Protein AF-A0A9X3PWY6-F1 (afdb_monomer)

Solvent-accessible surface area (backbone atoms only — not comparable to full-atom values): 9888 Å² total; per-residue (Å²): 129,87,74,60,59,73,57,44,46,54,50,19,40,51,45,10,47,51,42,37,52,51,58,71,62,63,69,77,72,61,89,71,48,78,49,52,74,92,80,46,78,42,77,46,90,55,67,71,54,55,58,54,48,48,50,52,52,24,52,50,34,30,52,53,41,45,44,56,46,63,69,73,34,84,32,65,68,57,48,49,52,24,39,63,67,62,60,58,85,72,68,58,30,65,43,75,65,58,49,50,53,52,47,46,71,68,41,66,88,65,56,73,90,30,46,48,78,48,69,55,58,96,57,97,76,19,33,39,46,62,46,49,47,72,88,64,59,52,70,67,53,54,53,52,52,51,53,51,53,48,63,69,46,37,31,50,54,46,22,52,50,22,53,50,49,47,52,52,58,49,65,77,72,111

Foldseek 3Di:
DLDPLVVLLVQLLVLLVVLQCVLVVVDPPPCWDFDQDPHDTDTDNDPVVVNVVSLVSNVVSLVVSCCSAPPVDQHLVNQVVCLAVLNRPPWQPLDPVVVVVSCCVSQPPDDPVQKDWDFCDDDSRTGIGMHGNPVSDDPVSVVVNVVVVCSSCVSNVSSVVSNVSSVVSVVVVD

Secondary structure (DSSP, 8-state):
----HHHHHHHHHHHHHHHHHHHHTT----S--EE-GGG--EE-S-THHHHHHHHHHHHHHHHHHHIIIIIIS--HHHHHHHHHHT---S--BSSHHHHHHHHHHHSTT--GGGEEEEEE-SSTTPEEEEEE-GGG--HHHHHHHHHHHHHHHHHHHHHHHHHHHHHHHHHTT-

Radius of gyration: 23.18 Å; Cα contacts (8 Å, |Δi|>4): 172; chains: 1; bounding box: 58×25×63 Å

pLDDT: mean 82.67, std 12.09, range [47.03, 97.56]

Mean predicted aligned error: 8.13 Å

Nearest PDB structures (foldseek):
  8qjf-assembly1_A  TM=3.939E-01  e=1.070E+00  Homo sapiens
  2vfx-assembly7_G  TM=3.138E-01  e=4.447E+00  Homo sapiens
  5era-assembly1_A  TM=2.847E-01  e=3.240E+00  Homo sapiens

Sequence (174 aa):
MATDVPKLRRFALGVGLVLIVYTLAWVQLAKLINISPFGISFEIARPSVIEWGLLIVSIYAALRYWYYSFIKNISPFRARTLLLKHEYPYETFSETSQAHEIISRFFPRLTQEAFKVEGIGGGESGTCSVYIDSAKISWKVRVWTGLENLDYSAPIWVNGMAIMMFFVSRASNG

Structure (mmCIF, N/CA/C/O backbone):
data_AF-A0A9X3PWY6-F1
#
_entry.id   AF-A0A9X3PWY6-F1
#
loop_
_atom_site.group_PDB
_atom_site.id
_atom_site.type_symbol
_atom_site.label_atom_id
_atom_site.label_alt_id
_atom_site.label_comp_id
_atom_site.label_asym_id
_atom_site.label_entity_id
_atom_site.label_seq_id
_atom_site.pdbx_PDB_ins_code
_atom_site.Cartn_x
_atom_site.Cartn_y
_atom_site.Cartn_z
_atom_site.occupancy
_atom_site.B_iso_or_equiv
_atom_site.auth_seq_id
_atom_site.auth_comp_id
_atom_site.auth_asym_id
_atom_site.auth_atom_id
_atom_site.pdbx_PDB_model_num
ATOM 1 N N . MET A 1 1 ? 18.503 0.506 6.862 1.00 47.03 1 MET A N 1
ATOM 2 C CA . MET A 1 1 ? 17.393 -0.457 7.049 1.00 47.03 1 MET A CA 1
ATOM 3 C C . MET A 1 1 ? 16.344 -0.236 5.971 1.00 47.03 1 MET A C 1
ATOM 5 O O . MET A 1 1 ? 15.637 0.769 6.020 1.00 47.03 1 MET A O 1
ATOM 9 N N . ALA A 1 2 ? 16.275 -1.132 4.983 1.00 52.00 2 ALA A N 1
ATOM 10 C CA . ALA A 1 2 ? 15.161 -1.166 4.041 1.00 52.00 2 ALA A CA 1
ATOM 11 C C . ALA A 1 2 ? 13.872 -1.355 4.849 1.00 52.00 2 ALA A C 1
ATOM 13 O O . ALA A 1 2 ? 13.760 -2.277 5.652 1.00 52.00 2 ALA A O 1
ATOM 14 N N . THR A 1 3 ? 12.950 -0.405 4.751 1.00 66.19 3 THR A N 1
ATOM 15 C CA . THR A 1 3 ? 11.682 -0.502 5.471 1.00 66.19 3 THR A CA 1
ATOM 16 C C . THR A 1 3 ? 10.796 -1.443 4.670 1.00 66.19 3 THR A C 1
ATOM 18 O O . THR A 1 3 ? 10.490 -1.146 3.517 1.00 66.19 3 THR A O 1
ATOM 21 N N . ASP A 1 4 ? 10.414 -2.579 5.253 1.00 87.50 4 ASP A N 1
ATOM 22 C CA . ASP A 1 4 ? 9.589 -3.584 4.581 1.00 87.50 4 ASP A CA 1
ATOM 23 C C . ASP A 1 4 ? 8.181 -3.031 4.307 1.00 87.50 4 ASP A C 1
ATOM 25 O O . ASP A 1 4 ? 7.253 -3.189 5.108 1.00 87.50 4 ASP A O 1
ATOM 29 N N . VAL A 1 5 ? 8.005 -2.391 3.147 1.00 88.25 5 VAL A N 1
ATOM 30 C CA . VAL A 1 5 ? 6.719 -1.861 2.659 1.00 88.25 5 VAL A CA 1
ATOM 31 C C . VAL A 1 5 ? 5.587 -2.898 2.760 1.00 88.25 5 VAL A C 1
ATOM 33 O O . VAL A 1 5 ? 4.501 -2.526 3.209 1.00 88.25 5 VAL A O 1
ATOM 36 N N . PRO A 1 6 ? 5.795 -4.201 2.459 1.00 90.56 6 PRO A N 1
ATOM 37 C CA . PRO A 1 6 ? 4.742 -5.203 2.621 1.00 90.56 6 PRO A CA 1
ATOM 38 C C . PRO A 1 6 ? 4.255 -5.369 4.068 1.00 90.56 6 PRO A C 1
ATOM 40 O O . PRO A 1 6 ? 3.060 -5.577 4.284 1.00 90.56 6 PRO A O 1
ATOM 43 N N . LYS A 1 7 ? 5.149 -5.259 5.062 1.00 92.62 7 LYS A N 1
ATOM 44 C CA . LYS A 1 7 ? 4.783 -5.351 6.485 1.00 92.62 7 LYS A CA 1
ATOM 45 C C . LYS A 1 7 ? 3.986 -4.121 6.916 1.00 92.62 7 LYS A C 1
ATOM 47 O O . LYS A 1 7 ? 2.933 -4.268 7.528 1.00 92.62 7 LYS A O 1
ATOM 52 N N . LEU A 1 8 ? 4.437 -2.927 6.519 1.00 93.12 8 LEU A N 1
ATOM 53 C CA . LEU A 1 8 ? 3.717 -1.671 6.766 1.00 93.12 8 LEU A CA 1
ATOM 54 C C . LEU A 1 8 ? 2.321 -1.676 6.137 1.00 93.12 8 LEU A C 1
ATOM 56 O O . LEU A 1 8 ? 1.364 -1.254 6.779 1.00 93.12 8 LEU A O 1
ATOM 60 N N . ARG A 1 9 ? 2.194 -2.204 4.915 1.00 93.69 9 ARG A N 1
ATOM 61 C CA . ARG A 1 9 ? 0.910 -2.351 4.220 1.00 93.69 9 ARG A CA 1
ATOM 62 C C . ARG A 1 9 ? -0.074 -3.200 5.023 1.00 93.69 9 ARG A C 1
ATOM 64 O O . ARG A 1 9 ? -1.194 -2.765 5.262 1.00 93.69 9 ARG A O 1
ATOM 71 N N . ARG A 1 10 ? 0.346 -4.396 5.457 1.00 95.25 10 ARG A N 1
ATOM 72 C CA . ARG A 1 10 ? -0.498 -5.310 6.251 1.00 95.25 10 ARG A CA 1
ATOM 73 C C . ARG A 1 10 ? -0.893 -4.696 7.587 1.00 95.25 10 ARG A C 1
ATOM 75 O O . ARG A 1 10 ? -2.044 -4.812 7.985 1.00 95.25 10 ARG A O 1
ATOM 82 N N . PHE A 1 11 ? 0.045 -4.020 8.246 1.00 95.94 11 PHE A N 1
ATOM 83 C CA . PHE A 1 11 ? -0.224 -3.321 9.496 1.00 95.94 11 PHE A CA 1
ATOM 84 C C . PHE A 1 11 ? -1.272 -2.216 9.312 1.00 95.94 11 PHE A C 1
ATOM 86 O O . PHE A 1 11 ? -2.274 -2.208 10.017 1.00 95.94 11 PHE A O 1
ATOM 93 N N . ALA A 1 12 ? -1.091 -1.334 8.325 1.00 96.50 12 ALA A N 1
ATOM 94 C CA . ALA A 1 12 ? -2.033 -0.251 8.056 1.00 96.50 12 ALA A CA 1
ATOM 95 C C . ALA A 1 12 ? -3.425 -0.770 7.657 1.00 96.50 12 ALA A C 1
ATOM 97 O O . ALA A 1 12 ? -4.424 -0.243 8.140 1.00 96.50 12 ALA A O 1
ATOM 98 N N . LEU A 1 13 ? -3.510 -1.828 6.842 1.00 96.94 13 LEU A N 1
ATOM 99 C CA . LEU A 1 13 ? -4.789 -2.476 6.524 1.00 96.94 13 LEU A CA 1
ATOM 100 C C . LEU A 1 13 ? -5.444 -3.093 7.762 1.00 96.94 13 LEU A C 1
ATOM 102 O O . LEU A 1 13 ? -6.638 -2.904 7.967 1.00 96.94 13 LEU A O 1
ATOM 106 N N . GLY A 1 14 ? -4.671 -3.793 8.595 1.00 97.19 14 GLY A N 1
ATOM 107 C CA . GLY A 1 14 ? -5.172 -4.414 9.819 1.00 97.19 14 GLY A CA 1
ATOM 108 C C . GLY A 1 14 ? -5.740 -3.388 10.795 1.00 97.19 14 GLY A C 1
ATOM 109 O O . GLY A 1 14 ? -6.859 -3.551 11.266 1.00 97.19 14 GLY A O 1
ATOM 110 N N . VAL A 1 15 ? -5.015 -2.296 11.042 1.00 96.88 15 VAL A N 1
ATOM 111 C CA . VAL A 1 15 ? -5.476 -1.211 11.923 1.00 96.88 15 VAL A CA 1
ATOM 112 C C . VAL A 1 15 ? -6.742 -0.548 11.375 1.00 96.88 15 VAL A C 1
ATOM 114 O O . VAL A 1 15 ? -7.701 -0.366 12.122 1.00 96.88 15 VAL A O 1
ATOM 117 N N . GLY A 1 16 ? -6.772 -0.222 10.079 1.00 96.69 16 GLY A N 1
ATOM 118 C CA . GLY A 1 16 ? -7.950 0.377 9.451 1.00 96.69 16 GLY A CA 1
ATOM 119 C C . GLY A 1 16 ? -9.174 -0.541 9.520 1.00 96.69 16 GLY A C 1
ATOM 120 O O . GLY A 1 16 ? -10.262 -0.088 9.862 1.00 96.69 16 GLY A O 1
ATOM 121 N N . LEU A 1 17 ? -8.989 -1.845 9.286 1.00 97.38 17 LEU A N 1
ATOM 122 C CA . LEU A 1 17 ? -10.053 -2.841 9.411 1.00 97.38 17 LEU A CA 1
ATOM 123 C C . LEU A 1 17 ? -10.565 -2.954 10.852 1.00 97.38 17 LEU A C 1
ATOM 125 O O . LEU A 1 17 ? -11.773 -2.992 11.058 1.00 97.38 17 LEU A O 1
ATOM 129 N N . VAL A 1 18 ? -9.671 -2.966 11.845 1.00 96.00 18 VAL A N 1
ATOM 130 C CA . VAL A 1 18 ? -10.052 -2.983 13.267 1.00 96.00 18 VAL A CA 1
ATOM 131 C C . VAL A 1 18 ? -10.886 -1.753 13.616 1.00 96.00 18 VAL A C 1
ATOM 133 O O . VAL A 1 18 ? -11.914 -1.899 14.270 1.00 96.00 18 VAL A O 1
ATOM 136 N N . LEU A 1 19 ? -10.498 -0.562 13.148 1.00 95.31 19 LEU A N 1
ATOM 137 C CA . LEU A 1 19 ? -11.266 0.660 13.386 1.00 95.31 19 LEU A CA 1
ATOM 138 C C . LEU A 1 19 ? -12.642 0.622 12.696 1.00 95.31 19 LEU A C 1
ATOM 140 O O . LEU A 1 19 ? -13.623 1.028 13.307 1.00 95.31 19 LEU A O 1
ATOM 144 N N . ILE A 1 20 ? -12.743 0.092 11.471 1.00 95.75 20 ILE A N 1
ATOM 145 C CA . ILE A 1 20 ? -14.032 -0.102 10.776 1.00 95.75 20 ILE A CA 1
ATOM 146 C C . ILE A 1 20 ? -14.929 -1.075 11.542 1.00 95.75 20 ILE A C 1
ATOM 148 O O . ILE A 1 20 ? -16.092 -0.778 11.790 1.00 95.75 20 ILE A O 1
ATOM 152 N N . VAL A 1 21 ? -14.409 -2.241 11.928 1.00 95.00 21 VAL A N 1
ATOM 153 C CA . VAL A 1 21 ? -15.187 -3.233 12.683 1.00 95.00 21 VAL A CA 1
ATOM 154 C C . VAL A 1 21 ? -15.646 -2.636 14.007 1.00 95.00 21 VAL A C 1
ATOM 156 O O . VAL A 1 21 ? -16.802 -2.799 14.381 1.00 95.00 21 VAL A O 1
ATOM 159 N N . TYR A 1 22 ? -14.766 -1.898 14.683 1.00 92.06 22 TYR A N 1
ATOM 160 C CA . TYR A 1 22 ? -15.084 -1.228 15.932 1.00 92.06 22 TYR A CA 1
ATOM 161 C C . TYR A 1 22 ? -16.217 -0.200 15.771 1.00 92.06 22 TYR A C 1
ATOM 163 O O . TYR A 1 22 ? -17.161 -0.206 16.561 1.00 92.06 22 TYR A O 1
ATOM 171 N N . THR A 1 23 ? -16.163 0.652 14.739 1.00 91.50 23 THR A N 1
ATOM 172 C CA . THR A 1 23 ? -17.194 1.675 14.495 1.00 91.50 23 THR A CA 1
ATOM 173 C C . THR A 1 23 ? -18.519 1.073 14.030 1.00 91.50 23 THR A C 1
ATOM 175 O O . THR A 1 23 ? -19.572 1.538 14.458 1.00 91.50 23 THR A O 1
ATOM 178 N N . LEU A 1 24 ? -18.490 0.021 13.205 1.00 91.31 24 LEU A N 1
ATOM 179 C CA . LEU A 1 24 ? -19.693 -0.652 12.703 1.00 91.31 24 LEU A CA 1
ATOM 180 C C . LEU A 1 24 ? -20.386 -1.518 13.751 1.00 91.31 24 LEU A C 1
ATOM 182 O O . LEU A 1 24 ? -21.611 -1.597 13.759 1.00 91.31 24 LEU A O 1
ATOM 186 N N . ALA A 1 25 ? -19.627 -2.177 14.624 1.00 87.88 25 ALA A N 1
ATOM 187 C CA . ALA A 1 25 ? -20.191 -3.066 15.631 1.00 87.88 25 ALA A CA 1
ATOM 188 C C . ALA A 1 25 ? -20.904 -2.314 16.764 1.00 87.88 25 ALA A C 1
ATOM 190 O O . ALA A 1 25 ? -21.477 -2.967 17.633 1.00 87.88 25 ALA A O 1
ATOM 191 N N . TRP A 1 26 ? -20.878 -0.971 16.763 1.00 79.44 26 TRP A N 1
ATOM 192 C CA . TRP A 1 26 ? -21.517 -0.147 17.793 1.00 79.44 26 TRP A CA 1
ATOM 193 C C . TRP A 1 26 ? -21.181 -0.650 19.201 1.00 79.44 26 TRP A C 1
ATOM 195 O O . TRP A 1 26 ? -22.049 -0.754 20.068 1.00 79.44 26 TRP A O 1
ATOM 205 N N . VAL A 1 27 ? -19.915 -1.033 19.409 1.00 71.56 27 VAL A N 1
ATOM 206 C CA . VAL A 1 27 ? -19.494 -1.731 20.623 1.00 71.56 27 VAL A CA 1
ATOM 207 C C . VAL A 1 27 ? -19.630 -0.779 21.803 1.00 71.56 27 VAL A C 1
ATOM 209 O O . VAL A 1 27 ? -18.741 0.023 22.084 1.00 71.56 27 VAL A O 1
ATOM 212 N N . GLN A 1 28 ? -20.750 -0.885 22.517 1.00 69.62 28 GLN A N 1
ATOM 213 C CA . GLN A 1 28 ? -20.913 -0.263 23.819 1.00 69.62 28 GLN A CA 1
ATOM 214 C C . GLN A 1 28 ? -20.024 -1.032 24.790 1.00 69.62 28 GLN A C 1
ATOM 216 O O . GLN A 1 28 ? -20.379 -2.090 25.308 1.00 69.62 28 GLN A O 1
ATOM 221 N N . LEU A 1 29 ? -18.810 -0.520 24.972 1.00 64.56 29 LEU A N 1
ATOM 222 C CA . LEU A 1 29 ? -17.862 -1.029 25.948 1.00 64.56 29 LEU A CA 1
ATOM 223 C C . LEU A 1 29 ? -18.528 -0.933 27.328 1.00 64.56 29 LEU A C 1
ATOM 225 O O . LEU A 1 29 ? -18.864 0.163 27.786 1.00 64.56 29 LEU A O 1
ATOM 229 N N . ALA A 1 30 ? -18.757 -2.081 27.971 1.00 63.97 30 ALA A N 1
ATOM 230 C CA . ALA A 1 30 ? -19.280 -2.119 29.330 1.00 63.97 30 ALA A CA 1
ATOM 231 C C . ALA A 1 30 ? -18.412 -1.240 30.246 1.00 63.97 30 ALA A C 1
ATOM 233 O O . ALA A 1 30 ? -17.208 -1.097 30.033 1.00 63.97 30 ALA A O 1
ATOM 234 N N . LYS A 1 31 ? -19.026 -0.643 31.273 1.00 63.56 31 LYS A N 1
ATOM 235 C CA . LYS A 1 31 ? -18.410 0.389 32.131 1.00 63.56 31 LYS A CA 1
ATOM 236 C C . LYS A 1 31 ? -17.077 -0.038 32.775 1.00 63.56 31 LYS A C 1
ATOM 238 O O . LYS A 1 31 ? -16.307 0.823 33.184 1.00 63.56 31 LYS A O 1
ATOM 243 N N . LEU A 1 32 ? -16.814 -1.342 32.848 1.00 65.75 32 LEU A N 1
ATOM 244 C CA . LEU A 1 32 ? -15.575 -1.943 33.325 1.00 65.75 32 LEU A CA 1
ATOM 245 C C . LEU A 1 32 ? -15.127 -3.000 32.315 1.00 65.75 32 LEU A C 1
ATOM 247 O O . LEU A 1 32 ? -15.796 -4.018 32.137 1.00 65.75 32 LEU A O 1
ATOM 251 N N . ILE A 1 33 ? -13.999 -2.751 31.653 1.00 68.88 33 ILE A N 1
ATOM 252 C CA . ILE A 1 33 ? -13.332 -3.741 30.808 1.00 68.88 33 ILE A CA 1
ATOM 253 C C . ILE A 1 33 ? -11.997 -4.055 31.446 1.00 68.88 33 ILE A C 1
ATOM 255 O O . ILE A 1 33 ? -11.130 -3.186 31.540 1.00 68.88 33 ILE A O 1
ATOM 259 N N . ASN A 1 34 ? -11.850 -5.315 31.838 1.00 71.19 34 ASN A N 1
ATOM 260 C CA . ASN A 1 34 ? -10.582 -5.877 32.263 1.00 71.19 34 ASN A CA 1
ATOM 261 C C . ASN A 1 34 ? -9.886 -6.439 31.032 1.00 71.19 34 ASN A C 1
ATOM 263 O O . ASN A 1 34 ? -10.253 -7.502 30.529 1.00 71.19 34 ASN A O 1
ATOM 267 N N . ILE A 1 35 ? -8.891 -5.711 30.532 1.00 77.88 35 ILE A N 1
ATOM 268 C CA . ILE A 1 35 ? -7.969 -6.255 29.538 1.00 77.88 35 ILE A CA 1
ATOM 269 C C . ILE A 1 35 ? -6.774 -6.802 30.314 1.00 77.88 35 ILE A C 1
ATOM 271 O O . ILE A 1 35 ? -6.219 -6.105 31.161 1.00 77.88 35 ILE A O 1
ATOM 275 N N . SER A 1 36 ? -6.383 -8.045 30.033 1.00 82.00 36 SER A N 1
ATOM 276 C CA . SER A 1 36 ? -5.216 -8.688 30.651 1.00 82.00 36 SER A CA 1
ATOM 277 C C . SER A 1 36 ? -4.106 -8.952 29.622 1.00 82.00 36 SER A C 1
ATOM 279 O O . SER A 1 36 ? -3.791 -10.109 29.325 1.00 82.00 36 SER A O 1
ATOM 281 N N . PRO A 1 37 ? -3.509 -7.908 29.009 1.00 79.38 37 PRO A N 1
ATOM 282 C CA . PRO A 1 37 ? -2.296 -8.101 28.235 1.00 79.38 37 PRO A CA 1
ATOM 283 C C . PRO A 1 37 ? -1.198 -8.599 29.186 1.00 79.38 37 PRO A C 1
ATOM 285 O O . PRO A 1 37 ? -0.879 -7.951 30.180 1.00 79.38 37 PRO A O 1
ATOM 288 N N . PHE A 1 38 ? -0.633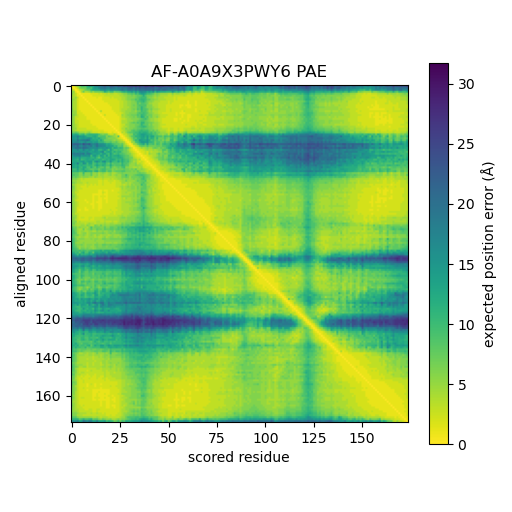 -9.772 28.888 1.00 83.75 38 PHE A N 1
ATOM 289 C CA . PHE A 1 38 ? 0.446 -10.394 29.672 1.00 83.75 38 PHE A CA 1
ATOM 290 C C . PHE A 1 38 ? 0.074 -10.768 31.119 1.00 83.75 38 PHE A C 1
ATOM 292 O O . PHE A 1 38 ? 0.944 -10.831 31.984 1.00 83.75 38 PHE A O 1
ATOM 299 N N . GLY A 1 39 ? -1.209 -11.036 31.390 1.00 85.00 39 GLY A N 1
ATOM 300 C CA . GLY A 1 39 ? -1.674 -11.490 32.709 1.00 85.00 39 GLY A CA 1
ATOM 301 C C . GLY A 1 39 ? -1.748 -10.397 33.778 1.00 85.00 39 GLY A C 1
ATOM 302 O O . GLY A 1 39 ? -2.009 -10.701 34.939 1.00 85.00 39 GLY A O 1
ATOM 303 N N . ILE A 1 40 ? -1.535 -9.133 33.402 1.00 86.12 40 ILE A N 1
ATOM 304 C CA . ILE A 1 40 ? -1.735 -7.982 34.282 1.00 86.12 40 ILE A CA 1
ATOM 305 C C . ILE A 1 40 ? -3.120 -7.411 33.984 1.00 86.12 40 ILE A C 1
ATOM 307 O O . ILE A 1 40 ? -3.368 -6.956 32.870 1.00 86.12 40 ILE A O 1
ATOM 311 N N . SER A 1 41 ? -4.018 -7.428 34.970 1.00 81.94 41 SER A N 1
ATOM 312 C CA . SER A 1 41 ? -5.350 -6.831 34.839 1.00 81.94 41 SER A CA 1
ATOM 313 C C . SER A 1 41 ? -5.252 -5.310 34.816 1.00 81.94 41 SER A C 1
ATOM 315 O O . SER A 1 41 ? -4.921 -4.689 35.824 1.00 81.94 41 SER A O 1
ATOM 317 N N . PHE A 1 42 ? -5.559 -4.711 33.668 1.00 78.31 42 PHE A N 1
ATOM 318 C CA . PHE A 1 42 ? -5.729 -3.269 33.542 1.00 78.31 42 PHE A CA 1
ATOM 319 C C . PHE A 1 42 ? -7.216 -2.929 33.580 1.00 78.31 42 PHE A C 1
ATOM 321 O O . PHE A 1 42 ? -7.985 -3.373 32.725 1.00 78.31 42 PHE A O 1
ATOM 328 N N . GLU A 1 43 ? -7.596 -2.099 34.548 1.00 81.00 43 GLU A N 1
ATOM 329 C CA . GLU A 1 43 ? -8.912 -1.469 34.599 1.00 81.00 43 GLU A CA 1
ATOM 330 C C . GLU A 1 43 ? -8.874 -0.158 33.813 1.00 81.00 43 GLU A C 1
ATOM 332 O O . GLU A 1 43 ? -8.185 0.800 34.173 1.00 81.00 43 GLU A O 1
ATOM 337 N N . ILE A 1 44 ? -9.614 -0.100 32.707 1.00 79.12 44 ILE A N 1
ATOM 338 C CA . ILE A 1 44 ? -9.697 1.119 31.901 1.00 79.12 44 ILE A CA 1
ATOM 339 C C . ILE A 1 44 ? -10.815 1.999 32.454 1.00 79.12 44 ILE A C 1
ATOM 341 O O . ILE A 1 44 ? -11.991 1.786 32.172 1.00 79.12 44 ILE A O 1
ATOM 345 N N . ALA A 1 45 ? -10.435 3.037 33.202 1.00 79.38 45 ALA A N 1
ATOM 346 C CA . ALA A 1 45 ? -11.379 3.969 33.825 1.00 79.38 45 ALA A CA 1
ATOM 347 C C . ALA A 1 45 ? -12.241 4.762 32.819 1.00 79.38 45 ALA A C 1
ATOM 349 O O . ALA A 1 45 ? -13.301 5.275 33.177 1.00 79.38 45 ALA A O 1
ATOM 350 N N . ARG A 1 46 ? -11.785 4.912 31.565 1.00 82.69 46 ARG A N 1
ATOM 351 C CA . ARG A 1 46 ? -12.487 5.660 30.508 1.00 82.69 46 ARG A CA 1
ATOM 352 C C . ARG A 1 46 ? -12.437 4.907 29.172 1.00 82.69 46 ARG A C 1
ATOM 354 O O . ARG A 1 46 ? -11.478 5.093 28.421 1.00 82.69 46 ARG A O 1
ATOM 361 N N . PRO A 1 47 ? -13.458 4.098 28.832 1.00 81.62 47 PRO A N 1
ATOM 362 C CA . PRO A 1 47 ? -13.479 3.333 27.581 1.00 81.62 47 PRO A CA 1
ATOM 363 C C . PRO A 1 47 ? -13.439 4.224 26.332 1.00 81.62 47 PRO A C 1
ATOM 365 O O . PRO A 1 47 ? -12.871 3.829 25.318 1.00 81.62 47 PRO A O 1
ATOM 368 N N . SER A 1 48 ? -13.924 5.468 26.430 1.00 85.00 48 SER A N 1
ATOM 369 C CA . SER A 1 48 ? -13.850 6.455 25.347 1.00 85.00 48 SER A CA 1
ATOM 370 C C . SER A 1 48 ? -12.421 6.782 24.900 1.00 85.00 48 SER A C 1
ATOM 372 O O . SER A 1 48 ? -12.224 7.215 23.772 1.00 85.00 48 SER A O 1
ATOM 374 N N . VAL A 1 49 ? -11.403 6.571 25.741 1.00 88.88 49 VAL A N 1
ATOM 375 C CA . VAL A 1 49 ? -9.999 6.820 25.372 1.00 88.88 49 VAL A CA 1
ATOM 376 C C . VAL A 1 49 ? -9.477 5.756 24.400 1.00 88.88 49 VAL A C 1
ATOM 378 O O . VAL A 1 49 ? -8.634 6.065 23.561 1.00 88.88 49 VAL A O 1
ATOM 381 N N . ILE A 1 50 ? -10.001 4.525 24.461 1.00 89.19 50 ILE A N 1
ATOM 382 C CA . ILE A 1 50 ? -9.613 3.430 23.553 1.00 89.19 50 ILE A CA 1
ATOM 383 C C . ILE A 1 50 ? -9.972 3.792 22.112 1.00 89.19 50 ILE A C 1
ATOM 385 O O . ILE A 1 50 ? -9.177 3.593 21.198 1.00 89.19 50 ILE A O 1
ATOM 389 N N . GLU A 1 51 ? -11.152 4.376 21.931 1.00 91.06 51 GLU A N 1
ATOM 390 C CA . GLU A 1 51 ? -11.671 4.835 20.645 1.00 91.06 51 GLU A CA 1
ATOM 391 C C . GLU A 1 51 ? -10.747 5.848 19.973 1.00 91.06 51 GLU A C 1
ATOM 393 O O . GLU A 1 51 ? -10.322 5.667 18.831 1.00 91.06 51 GLU A O 1
ATOM 398 N N . TRP A 1 52 ? -10.373 6.889 20.719 1.00 93.69 52 TRP A N 1
ATOM 399 C CA . TRP A 1 52 ? -9.418 7.891 20.257 1.00 93.69 52 TRP A CA 1
ATOM 400 C C . TRP A 1 52 ? -8.030 7.293 20.024 1.00 93.69 52 TRP A C 1
ATOM 402 O O . TRP A 1 52 ? -7.360 7.661 19.062 1.00 93.69 52 TRP A O 1
ATOM 412 N N . GLY A 1 53 ? -7.609 6.336 20.855 1.00 94.81 53 GLY A N 1
ATOM 413 C CA . GLY A 1 53 ? -6.372 5.587 20.655 1.00 94.81 53 GLY A CA 1
ATOM 414 C C . GLY A 1 53 ? -6.354 4.846 19.316 1.00 94.81 53 GLY A C 1
ATOM 415 O O . GLY A 1 53 ? -5.401 4.988 18.552 1.00 94.81 53 GLY A O 1
ATOM 416 N N . LEU A 1 54 ? -7.425 4.117 18.987 1.00 94.25 54 LEU A N 1
ATOM 417 C CA . LEU A 1 54 ? -7.569 3.424 17.703 1.00 94.25 54 LEU A CA 1
ATOM 418 C C . LEU A 1 54 ? -7.554 4.400 16.522 1.00 94.25 54 LEU A C 1
ATOM 420 O O . LEU A 1 54 ? -6.871 4.141 15.529 1.00 94.25 54 LEU A O 1
ATOM 424 N N . LEU A 1 55 ? -8.238 5.542 16.645 1.00 96.56 55 LEU A N 1
ATOM 425 C CA . LEU A 1 55 ? -8.215 6.595 15.629 1.00 96.56 55 LEU A CA 1
ATOM 426 C C . LEU A 1 55 ? -6.792 7.125 15.393 1.00 96.56 55 LEU A C 1
ATOM 428 O O . LEU A 1 55 ? -6.336 7.188 14.251 1.00 96.56 55 LEU A O 1
ATOM 432 N N . ILE A 1 56 ? -6.069 7.475 16.460 1.00 97.50 56 ILE A N 1
ATOM 433 C CA . ILE A 1 56 ? -4.698 8.001 16.376 1.00 97.50 56 ILE A CA 1
ATOM 434 C C . ILE A 1 56 ? -3.764 6.968 15.738 1.00 97.50 56 ILE A C 1
ATOM 436 O O . ILE A 1 56 ? -2.968 7.316 14.864 1.00 97.50 56 ILE A O 1
ATOM 440 N N . VAL A 1 57 ? -3.872 5.695 16.129 1.00 97.19 57 VAL A N 1
ATOM 441 C CA . VAL A 1 57 ? -3.062 4.613 15.552 1.00 97.19 57 VAL A CA 1
ATOM 442 C C . VAL A 1 57 ? -3.385 4.417 14.067 1.00 97.19 57 VAL A C 1
ATOM 444 O O . VAL A 1 57 ? -2.461 4.224 13.278 1.00 97.19 57 VAL A O 1
ATOM 447 N N . SER A 1 58 ? -4.652 4.531 13.659 1.00 97.06 58 SER A N 1
ATOM 448 C CA . SER A 1 58 ? -5.072 4.482 12.250 1.00 97.0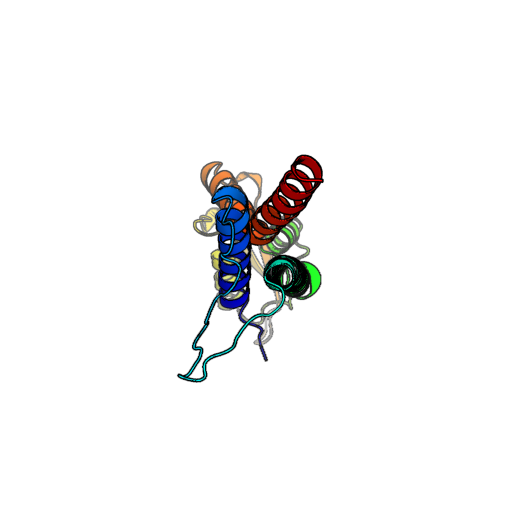6 58 SER A CA 1
ATOM 449 C C . SER A 1 58 ? -4.482 5.631 11.429 1.00 97.06 58 SER A C 1
ATOM 451 O O . SER A 1 58 ? -3.855 5.387 10.394 1.00 97.06 58 SER A O 1
ATOM 453 N N . ILE A 1 59 ? -4.573 6.870 11.926 1.00 97.38 59 ILE A N 1
ATOM 454 C CA . ILE A 1 59 ? -3.965 8.049 11.288 1.00 97.38 59 ILE A CA 1
ATOM 455 C C . ILE A 1 59 ? -2.452 7.861 11.159 1.00 97.38 59 ILE A C 1
ATOM 457 O O . ILE A 1 59 ? -1.885 8.037 10.079 1.00 97.38 59 ILE A O 1
ATOM 461 N N . TYR A 1 60 ? -1.791 7.457 12.243 1.00 97.19 60 TYR A N 1
ATOM 462 C CA . TYR A 1 60 ? -0.354 7.218 12.256 1.00 97.19 60 TYR A CA 1
ATOM 463 C C . TYR A 1 60 ? 0.059 6.131 11.258 1.00 97.19 60 TYR A C 1
ATOM 465 O O . TYR A 1 60 ? 1.013 6.321 10.501 1.00 97.19 60 TYR A O 1
ATOM 473 N N . ALA A 1 61 ? -0.658 5.005 11.220 1.00 95.56 61 ALA A N 1
ATOM 474 C CA . ALA A 1 61 ? -0.383 3.908 10.301 1.00 95.56 61 ALA A CA 1
ATOM 475 C C . ALA A 1 61 ? -0.552 4.341 8.837 1.00 95.56 61 ALA A C 1
ATOM 477 O O . ALA A 1 61 ? 0.312 4.035 8.011 1.00 95.56 61 ALA A O 1
ATOM 478 N N . ALA A 1 62 ? -1.610 5.096 8.526 1.00 95.88 62 ALA A N 1
ATOM 479 C CA . ALA A 1 62 ? -1.870 5.628 7.193 1.00 95.88 62 ALA A CA 1
ATOM 480 C C . ALA A 1 62 ? -0.789 6.624 6.750 1.00 95.88 62 ALA A C 1
ATOM 482 O O . ALA A 1 62 ? -0.219 6.468 5.670 1.00 95.88 62 ALA A O 1
ATOM 483 N N . LEU A 1 63 ? -0.448 7.600 7.598 1.00 96.00 63 LEU A N 1
ATOM 484 C CA . LEU A 1 63 ? 0.591 8.595 7.316 1.00 96.00 63 LEU A CA 1
ATOM 485 C C . LEU A 1 63 ? 1.964 7.947 7.162 1.00 96.00 63 LEU A C 1
ATOM 487 O O . LEU A 1 63 ? 2.702 8.255 6.225 1.00 96.00 63 LEU A O 1
ATOM 491 N N . ARG A 1 64 ? 2.305 7.011 8.053 1.00 94.69 64 ARG A N 1
ATOM 492 C CA . ARG A 1 64 ? 3.566 6.275 7.979 1.00 94.69 64 ARG A CA 1
ATOM 493 C C . ARG A 1 64 ? 3.633 5.454 6.696 1.00 94.69 64 ARG A C 1
ATOM 495 O O . ARG A 1 64 ? 4.651 5.496 6.009 1.00 94.69 64 ARG A O 1
ATOM 502 N N . TYR A 1 65 ? 2.562 4.743 6.341 1.00 94.75 65 TYR A N 1
ATOM 503 C CA . TYR A 1 65 ? 2.495 4.014 5.078 1.00 94.75 65 TYR A CA 1
ATOM 504 C C . TYR A 1 65 ? 2.654 4.951 3.877 1.00 94.75 65 TYR A C 1
ATOM 506 O O . TYR A 1 65 ? 3.459 4.660 2.994 1.00 94.75 65 TYR A O 1
ATOM 514 N N . TRP A 1 66 ? 1.946 6.082 3.867 1.00 94.06 66 TRP A N 1
ATOM 515 C CA . TRP A 1 66 ? 2.012 7.074 2.798 1.00 94.06 66 TRP A CA 1
ATOM 516 C C . TRP A 1 66 ? 3.430 7.623 2.613 1.00 94.06 66 TRP A C 1
ATOM 518 O O . TRP A 1 66 ? 3.960 7.589 1.504 1.00 94.06 66 TRP A O 1
ATOM 528 N N . TYR A 1 67 ? 4.091 8.017 3.703 1.00 93.75 67 TYR A N 1
ATOM 529 C CA . TYR A 1 67 ? 5.459 8.528 3.667 1.00 93.75 67 TYR A CA 1
ATOM 530 C C . TYR A 1 67 ? 6.448 7.511 3.081 1.00 93.75 67 TYR A C 1
ATOM 532 O O . TYR A 1 67 ? 7.175 7.809 2.133 1.00 93.75 67 TYR A O 1
ATOM 540 N N . TYR A 1 68 ? 6.467 6.281 3.602 1.00 91.75 68 TYR A N 1
ATOM 541 C CA . TYR A 1 68 ? 7.426 5.281 3.129 1.00 91.75 68 TYR A CA 1
ATOM 542 C C . TYR A 1 68 ? 7.100 4.757 1.730 1.00 91.75 68 TYR A C 1
ATOM 544 O O . TYR A 1 68 ? 8.017 4.426 0.984 1.00 91.75 68 TYR A O 1
ATOM 552 N N . SER A 1 69 ? 5.826 4.671 1.362 1.00 88.88 69 SER A N 1
ATOM 553 C CA . SER A 1 69 ? 5.414 4.080 0.087 1.00 88.88 69 SER A CA 1
ATOM 554 C C . SER A 1 69 ? 5.470 5.096 -1.055 1.00 88.88 69 SER A C 1
ATOM 556 O O . SER A 1 69 ? 6.030 4.797 -2.102 1.00 88.88 69 SER A O 1
ATOM 558 N N . PHE A 1 70 ? 4.962 6.314 -0.852 1.00 87.88 70 PHE A N 1
ATOM 559 C CA . PHE A 1 70 ? 4.812 7.299 -1.928 1.00 87.88 70 PHE A CA 1
ATOM 560 C C . PHE A 1 70 ? 5.921 8.353 -1.974 1.00 87.88 70 PHE A C 1
ATOM 562 O O . PHE A 1 70 ? 6.252 8.817 -3.063 1.00 87.88 70 PHE A O 1
ATOM 569 N N . ILE A 1 71 ? 6.472 8.751 -0.821 1.00 88.44 71 ILE A N 1
ATOM 570 C CA . ILE A 1 71 ? 7.479 9.823 -0.757 1.00 88.44 71 ILE A CA 1
ATOM 571 C C . ILE A 1 71 ? 8.886 9.239 -0.841 1.00 88.44 71 ILE A C 1
ATOM 573 O O . ILE A 1 71 ? 9.684 9.663 -1.672 1.00 88.44 71 ILE A O 1
ATOM 577 N N . LYS A 1 72 ? 9.198 8.269 0.024 1.00 87.06 72 LYS A N 1
ATOM 578 C CA . LYS A 1 72 ? 10.564 7.750 0.152 1.00 87.06 72 LYS A CA 1
ATOM 579 C C . LYS A 1 72 ? 10.946 6.764 -0.952 1.00 87.06 72 LYS A C 1
ATOM 581 O O . LYS A 1 72 ? 12.095 6.755 -1.378 1.00 87.06 72 LYS A O 1
ATOM 586 N N . ASN A 1 73 ? 10.014 5.916 -1.376 1.00 83.56 73 ASN A N 1
ATOM 587 C CA . ASN A 1 73 ? 10.248 4.917 -2.415 1.00 83.56 73 ASN A CA 1
ATOM 588 C C . ASN A 1 73 ? 9.572 5.346 -3.722 1.00 83.56 73 ASN A C 1
ATOM 590 O O . ASN A 1 73 ? 8.518 5.982 -3.705 1.00 83.56 73 ASN A O 1
ATOM 594 N N . ILE A 1 74 ? 10.144 4.963 -4.868 1.00 82.19 74 ILE A N 1
ATOM 595 C CA . ILE A 1 74 ? 9.430 5.081 -6.141 1.00 82.19 74 ILE A CA 1
ATOM 596 C C . ILE A 1 74 ? 8.231 4.128 -6.103 1.00 82.19 74 ILE A C 1
ATOM 598 O O . ILE A 1 74 ? 8.384 2.910 -5.992 1.00 82.19 74 ILE A O 1
ATOM 602 N N . SER A 1 75 ? 7.027 4.690 -6.205 1.00 83.19 75 SER A N 1
ATOM 603 C CA . SER A 1 75 ? 5.808 3.895 -6.326 1.00 83.19 75 SER A CA 1
ATOM 604 C C . SER A 1 75 ? 5.794 3.130 -7.658 1.00 83.19 75 SER A C 1
ATOM 606 O O . SER A 1 75 ? 6.321 3.635 -8.653 1.00 83.19 75 SER A O 1
ATOM 608 N N . PRO A 1 76 ? 5.146 1.951 -7.739 1.00 83.38 76 PRO A N 1
ATOM 609 C CA . PRO A 1 76 ? 5.033 1.198 -8.991 1.00 83.38 76 PRO A CA 1
ATOM 610 C C . PRO A 1 76 ? 4.459 2.035 -10.140 1.00 83.38 76 PRO A C 1
ATOM 61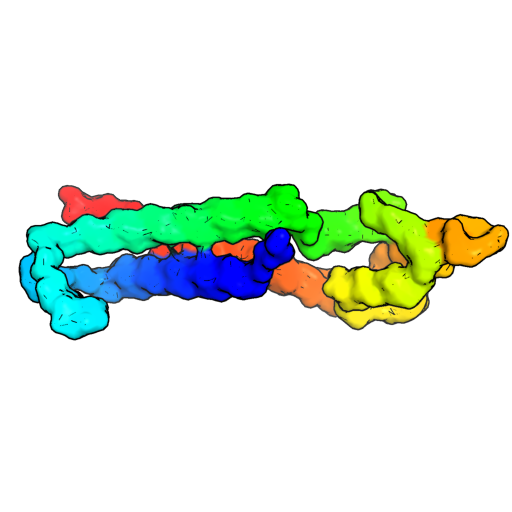2 O O . PRO A 1 76 ? 4.927 1.954 -11.271 1.00 83.38 76 PRO A O 1
ATOM 615 N N . PHE A 1 77 ? 3.491 2.904 -9.844 1.00 84.00 77 PHE A N 1
ATOM 616 C CA . PHE A 1 77 ? 2.919 3.829 -10.819 1.00 84.00 77 PHE A CA 1
ATOM 617 C C . PHE A 1 77 ? 3.945 4.836 -11.354 1.00 84.00 77 PHE A C 1
ATOM 619 O O . PHE A 1 77 ? 4.059 5.033 -12.568 1.00 84.00 77 PHE A O 1
ATOM 626 N N . ARG A 1 78 ? 4.719 5.460 -10.457 1.00 83.38 78 ARG A N 1
ATOM 627 C CA . ARG A 1 78 ? 5.761 6.412 -10.845 1.00 83.38 78 ARG A CA 1
ATOM 628 C C . ARG A 1 78 ? 6.862 5.702 -11.626 1.00 83.38 78 ARG A C 1
ATOM 630 O O . ARG A 1 78 ? 7.289 6.225 -12.648 1.00 83.38 78 ARG A O 1
ATOM 637 N N . ALA A 1 79 ? 7.236 4.493 -11.209 1.00 84.94 79 ALA A N 1
ATOM 638 C CA . ALA A 1 79 ? 8.206 3.674 -11.919 1.00 84.94 79 ALA A CA 1
ATOM 639 C C . ALA A 1 79 ? 7.777 3.395 -13.362 1.00 84.94 79 ALA A C 1
ATOM 641 O O . ALA A 1 79 ? 8.515 3.690 -14.295 1.00 84.94 79 ALA A O 1
ATOM 642 N N . ARG A 1 80 ? 6.551 2.898 -13.551 1.00 84.62 80 ARG A N 1
ATOM 643 C CA . ARG A 1 80 ? 5.970 2.627 -14.873 1.00 84.62 80 ARG A CA 1
ATOM 644 C C . ARG A 1 80 ? 5.932 3.871 -15.748 1.00 84.62 80 ARG A C 1
ATOM 646 O O . ARG A 1 80 ? 6.303 3.807 -16.910 1.00 84.62 80 ARG A O 1
ATOM 653 N N . THR A 1 81 ? 5.508 5.001 -15.187 1.00 84.62 81 THR A N 1
ATOM 654 C CA . THR A 1 81 ? 5.433 6.270 -15.923 1.00 84.62 81 THR A CA 1
ATOM 655 C C . THR A 1 81 ? 6.814 6.724 -16.383 1.00 84.62 81 THR A C 1
ATOM 657 O O . THR A 1 81 ? 6.969 7.135 -17.526 1.00 84.62 81 THR A O 1
ATOM 660 N N . LEU A 1 82 ? 7.821 6.615 -15.515 1.00 84.31 82 LEU A N 1
ATOM 661 C CA . LEU A 1 82 ? 9.199 6.971 -15.848 1.00 84.31 82 LEU A CA 1
ATOM 662 C C . LEU A 1 82 ? 9.797 6.011 -16.886 1.00 84.31 82 LEU A C 1
ATOM 664 O O . LEU A 1 82 ? 10.445 6.468 -17.820 1.00 84.31 82 LEU A O 1
ATOM 668 N N . LEU A 1 83 ? 9.510 4.707 -16.787 1.00 81.25 83 LEU A N 1
ATOM 669 C CA . LEU A 1 83 ? 9.899 3.712 -17.793 1.00 81.25 83 LEU A CA 1
ATOM 670 C C . LEU A 1 83 ? 9.260 3.999 -19.162 1.00 81.25 83 LEU A C 1
ATOM 672 O O . LEU A 1 83 ? 9.939 3.925 -20.177 1.00 81.25 83 LEU A O 1
ATOM 676 N N . LEU A 1 84 ? 7.980 4.383 -19.200 1.00 82.25 84 LEU A N 1
ATOM 677 C CA . LEU A 1 84 ? 7.289 4.759 -20.442 1.00 82.25 84 LEU A CA 1
ATOM 678 C C . LEU A 1 84 ? 7.818 6.061 -21.053 1.00 82.25 84 LEU A C 1
ATOM 680 O O . LEU A 1 84 ? 7.741 6.249 -22.264 1.00 82.25 84 LEU A O 1
ATOM 684 N N . LYS A 1 85 ? 8.330 6.970 -20.220 1.00 82.44 85 LYS A N 1
ATOM 685 C CA . LYS A 1 85 ? 8.937 8.229 -20.657 1.00 82.44 85 LYS A CA 1
ATOM 686 C C . LYS A 1 85 ? 10.412 8.103 -21.025 1.00 82.44 85 LYS A C 1
ATOM 688 O O . LYS A 1 85 ? 10.963 9.078 -21.514 1.00 82.44 85 LYS A O 1
ATOM 693 N N . HIS A 1 86 ? 11.031 6.937 -20.830 1.00 74.25 86 HIS A N 1
ATOM 694 C CA . HIS A 1 86 ? 12.481 6.749 -20.981 1.00 74.25 86 HIS A CA 1
ATOM 695 C C . HIS A 1 86 ? 13.309 7.593 -19.989 1.00 74.25 86 HIS A C 1
ATOM 697 O O . HIS A 1 86 ? 14.491 7.833 -20.197 1.00 74.25 86 HIS A O 1
ATOM 703 N N . GLU A 1 87 ? 12.692 8.026 -18.884 1.00 75.62 87 GLU A N 1
ATOM 704 C CA . GLU A 1 87 ? 13.268 8.919 -17.866 1.00 75.62 87 GLU A CA 1
ATOM 705 C C . GLU A 1 87 ? 13.561 8.172 -16.553 1.00 75.62 87 GLU A C 1
ATOM 707 O O . GLU A 1 87 ? 13.600 8.775 -15.480 1.00 75.62 87 GLU A O 1
ATOM 712 N N . TYR A 1 88 ? 13.681 6.841 -16.586 1.00 68.56 88 TYR A N 1
ATOM 713 C CA . TYR A 1 88 ? 13.826 6.058 -15.359 1.00 68.56 88 TYR A CA 1
ATOM 714 C C . TYR A 1 88 ? 15.154 6.385 -14.649 1.00 68.56 88 TYR A C 1
ATOM 716 O O . TYR A 1 88 ? 16.215 6.094 -15.194 1.00 68.56 88 TYR A O 1
ATOM 724 N N . PRO A 1 89 ? 15.126 6.982 -13.438 1.00 58.25 89 PRO A N 1
ATOM 725 C CA . PRO A 1 89 ? 16.270 7.709 -12.886 1.00 58.25 89 PRO A CA 1
ATOM 726 C C . PRO A 1 89 ? 17.208 6.840 -12.043 1.00 58.25 89 PRO A C 1
ATOM 728 O O . PRO A 1 89 ? 18.043 7.373 -11.319 1.00 58.25 89 PRO A O 1
ATOM 731 N N . TYR A 1 90 ? 17.077 5.518 -12.093 1.00 51.91 90 TYR A N 1
ATOM 732 C CA . TYR A 1 90 ? 18.026 4.642 -11.420 1.00 51.91 90 TYR A CA 1
ATOM 733 C C . TYR A 1 90 ? 19.057 4.199 -12.435 1.00 51.91 90 TYR A C 1
ATOM 735 O O . TYR A 1 90 ? 18.765 3.333 -13.250 1.00 51.91 90 TYR A O 1
ATOM 743 N N . GLU A 1 91 ? 20.203 4.880 -12.379 1.00 54.00 91 GLU A N 1
ATOM 744 C CA . GLU A 1 91 ? 21.526 4.310 -12.616 1.00 54.00 91 GLU A CA 1
ATOM 745 C C . GLU A 1 91 ? 21.535 3.302 -13.756 1.00 54.00 91 GLU A C 1
ATOM 747 O O . GLU A 1 91 ? 21.274 2.120 -13.548 1.00 54.00 91 GLU A O 1
ATOM 752 N N . THR A 1 92 ? 21.817 3.813 -14.956 1.00 57.44 92 THR A N 1
ATOM 753 C CA . THR A 1 92 ? 22.448 3.077 -16.055 1.00 57.44 92 THR A CA 1
ATOM 754 C C . THR A 1 92 ? 22.851 1.671 -15.639 1.00 57.44 92 THR A C 1
ATOM 756 O O . THR A 1 92 ? 23.879 1.503 -14.981 1.00 57.44 92 THR A O 1
ATOM 759 N N . PHE A 1 93 ? 21.992 0.691 -15.933 1.00 66.00 93 PHE A N 1
ATOM 760 C CA . PHE A 1 93 ? 22.197 -0.651 -15.408 1.00 66.00 93 PHE A CA 1
ATOM 761 C C . PHE A 1 93 ? 23.551 -1.134 -15.900 1.00 66.00 93 PHE A C 1
ATOM 763 O O . PHE A 1 93 ? 23.773 -1.160 -17.114 1.00 66.00 93 PHE A O 1
ATOM 770 N N . SER A 1 94 ? 24.434 -1.496 -14.969 1.00 67.12 94 SER A N 1
ATOM 771 C CA . SER A 1 94 ? 25.743 -2.057 -15.309 1.00 67.12 94 SER A CA 1
ATOM 772 C C . SER A 1 94 ? 25.596 -3.373 -16.074 1.00 67.12 94 SER A C 1
ATOM 774 O O . SER A 1 94 ? 26.506 -3.787 -16.780 1.00 67.12 94 SER A O 1
ATOM 776 N N . GLU A 1 95 ? 24.438 -4.030 -15.941 1.00 73.69 95 GLU A N 1
ATOM 777 C CA . GLU A 1 95 ? 24.156 -5.321 -16.546 1.00 73.69 95 GLU A CA 1
ATOM 778 C C . GLU A 1 95 ? 22.724 -5.391 -17.102 1.00 73.69 95 GLU A C 1
ATOM 780 O O . GLU A 1 95 ? 21.754 -4.941 -16.483 1.00 73.69 95 GLU A O 1
ATOM 785 N N . THR A 1 96 ? 22.566 -6.008 -18.274 1.00 73.62 96 THR A N 1
ATOM 786 C CA . THR A 1 96 ? 21.271 -6.180 -18.962 1.00 73.62 96 THR A CA 1
ATOM 787 C C . THR A 1 96 ? 20.293 -7.084 -18.201 1.00 73.62 96 THR A C 1
ATOM 789 O O . THR A 1 96 ? 19.074 -6.972 -18.381 1.00 73.62 96 THR A O 1
ATOM 792 N N . SER A 1 97 ? 20.810 -7.959 -17.334 1.00 78.19 97 SER A N 1
ATOM 793 C CA . SER A 1 97 ? 20.042 -8.840 -16.450 1.00 78.19 97 SER A CA 1
ATOM 794 C C . SER A 1 97 ? 19.261 -8.048 -15.393 1.00 78.19 97 SER A C 1
ATOM 796 O O . SER A 1 97 ? 18.071 -8.299 -15.192 1.00 78.19 97 SER A O 1
ATOM 798 N N . GLN A 1 98 ? 19.873 -7.015 -14.805 1.00 78.88 98 GLN A N 1
ATOM 799 C CA . GLN A 1 98 ? 19.233 -6.133 -13.821 1.00 78.88 98 GLN A CA 1
ATOM 800 C C . GLN A 1 98 ? 18.105 -5.303 -14.446 1.00 78.88 98 GLN A C 1
ATOM 802 O O . GLN A 1 98 ? 17.037 -5.139 -13.851 1.00 78.88 98 GLN A O 1
ATOM 807 N N . ALA A 1 99 ? 18.306 -4.836 -15.683 1.00 76.06 99 ALA A N 1
ATOM 808 C CA . ALA A 1 99 ? 17.271 -4.140 -16.443 1.00 76.06 99 ALA A CA 1
ATOM 809 C C . ALA A 1 99 ? 16.038 -5.039 -16.652 1.00 76.06 99 ALA A C 1
ATOM 811 O O . ALA A 1 99 ? 14.907 -4.616 -16.405 1.00 76.06 99 ALA A O 1
ATOM 812 N N . HIS A 1 100 ? 16.246 -6.302 -17.041 1.00 79.62 100 HIS A N 1
ATOM 813 C CA . HIS A 1 100 ? 15.166 -7.283 -17.183 1.00 79.62 100 HIS A CA 1
ATOM 814 C C . HIS A 1 100 ? 14.446 -7.565 -15.860 1.00 79.62 100 HIS A C 1
ATOM 816 O O . HIS A 1 100 ? 13.213 -7.634 -15.832 1.00 79.62 100 HIS A O 1
ATOM 822 N N . GLU A 1 101 ? 15.182 -7.697 -14.756 1.00 83.25 101 GLU A N 1
ATOM 823 C CA . GLU A 1 101 ? 14.597 -7.915 -13.432 1.00 83.25 101 GLU A CA 1
ATOM 824 C C . GLU A 1 101 ? 13.676 -6.751 -13.036 1.00 83.25 101 GLU A C 1
ATOM 826 O O . GLU A 1 101 ? 12.529 -6.955 -12.635 1.00 83.25 101 GLU A O 1
ATOM 831 N N . ILE A 1 102 ? 14.119 -5.512 -13.237 1.00 79.06 102 ILE A N 1
ATOM 832 C CA . ILE A 1 102 ? 13.337 -4.318 -12.905 1.00 79.06 102 ILE A CA 1
ATOM 833 C C . ILE A 1 102 ? 12.104 -4.178 -13.801 1.00 79.06 102 ILE A C 1
ATOM 835 O O . ILE A 1 102 ? 11.008 -3.911 -13.298 1.00 79.06 102 ILE A O 1
ATOM 839 N N . ILE A 1 103 ? 12.242 -4.409 -15.108 1.00 81.12 103 ILE A N 1
ATOM 840 C CA . ILE A 1 103 ? 11.106 -4.382 -16.039 1.00 81.12 103 ILE A CA 1
ATOM 841 C C . ILE A 1 103 ? 10.085 -5.448 -15.650 1.00 81.12 103 ILE A C 1
ATOM 843 O O . ILE A 1 103 ? 8.900 -5.139 -15.539 1.00 81.12 103 ILE A O 1
ATOM 847 N N . SER A 1 104 ? 10.527 -6.679 -15.385 1.00 80.62 104 SER A N 1
ATOM 848 C CA . SER A 1 104 ? 9.629 -7.776 -15.006 1.00 80.62 104 SER A CA 1
ATOM 849 C C . SER A 1 104 ? 8.939 -7.537 -13.659 1.00 80.62 104 SER A C 1
ATOM 851 O O . SER A 1 104 ? 7.783 -7.927 -13.485 1.00 80.62 104 SER A O 1
ATOM 853 N N . ARG A 1 105 ? 9.593 -6.816 -12.739 1.00 81.00 105 ARG A N 1
ATOM 854 C CA . ARG A 1 105 ? 9.016 -6.395 -11.459 1.00 81.00 105 ARG A CA 1
ATOM 855 C C . ARG A 1 105 ? 7.896 -5.367 -11.620 1.00 81.00 105 ARG A C 1
ATOM 857 O O . ARG A 1 105 ? 6.906 -5.446 -10.897 1.00 81.00 105 ARG A O 1
ATOM 864 N N . PHE A 1 106 ? 8.043 -4.389 -12.517 1.00 81.12 106 PHE A N 1
ATOM 865 C CA . PHE A 1 106 ? 7.050 -3.318 -12.688 1.00 81.12 106 PHE A CA 1
ATOM 866 C C . PHE A 1 106 ? 6.014 -3.599 -13.778 1.00 81.12 106 PHE A C 1
ATOM 868 O O . PHE A 1 106 ? 4.895 -3.095 -13.690 1.00 81.12 106 PHE A O 1
ATOM 875 N N . PHE A 1 107 ? 6.333 -4.417 -14.773 1.00 79.88 107 PHE A N 1
ATOM 876 C CA . PHE A 1 107 ? 5.420 -4.853 -15.823 1.00 79.88 107 PHE A CA 1
ATOM 877 C C . PHE A 1 107 ? 5.396 -6.385 -15.889 1.00 79.88 107 PHE A C 1
ATOM 879 O O . PHE A 1 107 ? 5.955 -6.987 -16.812 1.00 79.88 107 PHE A O 1
ATOM 886 N N . PRO A 1 108 ? 4.738 -7.045 -14.921 1.00 70.44 108 PRO A N 1
ATOM 887 C CA . PRO A 1 108 ? 4.588 -8.489 -14.967 1.00 70.44 108 PRO A CA 1
ATOM 888 C C . PRO A 1 108 ? 3.824 -8.866 -16.243 1.00 70.44 108 PRO A C 1
ATOM 890 O O . PRO A 1 108 ? 2.746 -8.334 -16.513 1.00 70.44 108 PRO A O 1
ATOM 893 N N . ARG A 1 109 ? 4.376 -9.808 -17.019 1.00 74.38 109 ARG A N 1
ATOM 894 C CA . ARG A 1 109 ? 3.830 -10.290 -18.309 1.00 74.38 109 ARG A CA 1
ATOM 895 C C . ARG A 1 109 ? 3.964 -9.319 -19.486 1.00 74.38 109 ARG A C 1
ATOM 897 O O . ARG A 1 109 ? 3.226 -9.446 -20.463 1.00 74.38 109 ARG A O 1
ATOM 904 N N . LEU A 1 110 ? 4.895 -8.370 -19.424 1.00 77.00 110 LEU A N 1
ATOM 905 C CA . LEU A 1 110 ? 5.320 -7.663 -20.627 1.00 77.00 110 LEU A CA 1
ATOM 906 C C . LEU A 1 110 ? 6.061 -8.646 -21.550 1.00 77.00 110 LEU A C 1
ATOM 908 O O . LEU A 1 110 ? 7.031 -9.277 -21.133 1.00 77.00 110 LEU A O 1
ATOM 912 N N . THR A 1 111 ? 5.595 -8.805 -22.788 1.00 74.00 1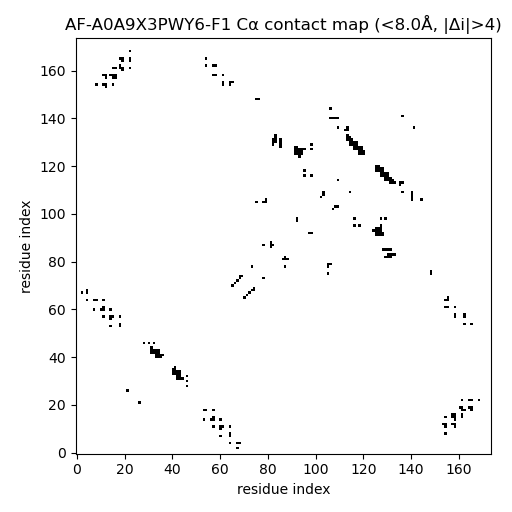11 THR A N 1
ATOM 913 C CA . THR A 1 111 ? 6.282 -9.635 -23.788 1.00 74.00 111 THR A CA 1
ATOM 914 C C . THR A 1 111 ? 7.640 -9.013 -24.121 1.00 74.00 111 THR A C 1
ATOM 916 O O . THR A 1 111 ? 7.732 -7.792 -24.237 1.00 74.00 111 THR A O 1
ATOM 919 N N . GLN A 1 112 ? 8.681 -9.830 -24.326 1.00 72.38 112 GLN A N 1
ATOM 920 C CA . GLN A 1 112 ? 10.027 -9.354 -24.700 1.00 72.38 112 GLN A CA 1
ATOM 921 C C . GLN A 1 112 ? 10.040 -8.498 -25.978 1.00 72.38 112 GLN A C 1
ATOM 923 O O . GLN A 1 112 ? 10.901 -7.651 -26.150 1.00 72.38 112 GLN A O 1
ATOM 928 N N . GLU A 1 113 ? 9.042 -8.642 -26.847 1.00 70.00 113 GLU A N 1
ATOM 929 C CA . GLU A 1 113 ? 8.881 -7.818 -28.053 1.00 70.00 113 GLU A CA 1
ATOM 930 C C . GLU A 1 113 ? 8.447 -6.365 -27.783 1.00 70.00 113 GLU A C 1
ATOM 932 O O . GLU A 1 113 ? 8.506 -5.517 -28.683 1.00 70.00 113 GLU A O 1
ATOM 937 N N . ALA A 1 114 ? 7.952 -6.086 -26.574 1.00 73.81 114 ALA A N 1
ATOM 938 C CA . ALA A 1 114 ? 7.432 -4.784 -26.169 1.00 73.81 114 ALA A CA 1
ATOM 939 C C . ALA A 1 114 ? 8.492 -3.891 -25.510 1.00 73.81 114 ALA A C 1
ATOM 941 O O . ALA A 1 114 ? 8.207 -2.723 -25.239 1.00 73.81 114 ALA A O 1
ATOM 942 N N . PHE A 1 115 ? 9.700 -4.405 -25.266 1.00 76.94 115 PHE A N 1
ATOM 943 C CA . PHE A 1 115 ? 10.800 -3.597 -24.763 1.00 76.94 115 PHE A CA 1
ATOM 944 C C . PHE A 1 115 ? 12.127 -3.958 -25.428 1.00 76.94 115 PHE A C 1
ATOM 946 O O . PHE A 1 115 ? 12.375 -5.105 -25.784 1.00 76.94 115 PHE A O 1
ATOM 953 N N . LYS A 1 116 ? 12.992 -2.963 -25.602 1.00 77.69 116 LYS A N 1
ATOM 954 C CA . LYS A 1 116 ? 14.369 -3.140 -26.060 1.00 77.69 116 LYS A CA 1
ATOM 955 C C . LYS A 1 116 ? 15.309 -2.615 -24.991 1.00 77.69 116 LYS A C 1
ATOM 957 O O . LYS A 1 116 ? 15.072 -1.551 -24.426 1.00 77.69 116 LYS A O 1
ATOM 962 N N . VAL A 1 117 ? 16.364 -3.371 -24.722 1.00 76.12 117 VAL A N 1
ATOM 963 C CA . VAL A 1 117 ? 17.462 -2.930 -23.863 1.00 76.12 117 VAL A CA 1
ATOM 964 C C . VAL A 1 117 ? 18.635 -2.633 -24.786 1.00 76.12 117 VAL A C 1
ATOM 966 O O . VAL A 1 117 ? 19.162 -3.549 -25.413 1.00 76.12 117 VAL A O 1
ATOM 969 N N . GLU A 1 118 ? 19.004 -1.363 -24.916 1.00 72.06 118 GLU A N 1
ATOM 970 C CA . GLU A 1 118 ? 20.157 -0.945 -25.713 1.00 72.06 118 GLU A CA 1
ATOM 971 C C . GLU A 1 118 ? 21.308 -0.587 -24.775 1.00 72.06 118 GLU A C 1
ATOM 973 O O . GLU A 1 118 ? 21.195 0.311 -23.935 1.00 72.06 118 GLU A O 1
ATOM 978 N N . GLY A 1 119 ? 22.417 -1.317 -24.906 1.00 67.94 119 GLY A N 1
ATOM 979 C CA . GLY A 1 119 ? 23.663 -1.007 -24.217 1.00 67.94 119 GLY A CA 1
ATOM 980 C C . GLY A 1 119 ? 24.349 0.182 -24.882 1.00 67.94 119 GLY A C 1
ATOM 981 O O . GLY A 1 119 ? 24.765 0.100 -26.035 1.00 67.94 119 GLY A O 1
ATOM 982 N N . ILE A 1 120 ? 24.484 1.284 -24.154 1.00 64.44 120 ILE A N 1
ATOM 983 C CA . ILE A 1 120 ? 25.283 2.440 -24.545 1.00 64.44 120 ILE A CA 1
ATOM 984 C C . ILE A 1 120 ? 26.693 2.206 -23.980 1.00 64.44 120 ILE A C 1
ATOM 986 O O . ILE A 1 120 ? 26.961 2.489 -22.811 1.00 64.44 120 ILE A O 1
ATOM 990 N N . GLY A 1 121 ? 27.584 1.640 -24.804 1.00 56.19 121 GLY A N 1
ATOM 991 C CA . GLY A 1 121 ? 29.028 1.558 -24.535 1.00 56.19 121 GLY A CA 1
ATOM 992 C C . GLY A 1 121 ? 29.654 0.169 -24.720 1.00 56.19 121 GLY A C 1
ATOM 993 O O . GLY A 1 121 ? 29.182 -0.816 -24.163 1.00 56.19 121 GLY A O 1
ATOM 994 N N . GLY A 1 122 ? 30.748 0.102 -25.488 1.00 49.69 122 GLY A N 1
ATOM 995 C CA . GLY A 1 122 ? 31.620 -1.071 -25.586 1.00 49.69 122 GLY A CA 1
ATOM 996 C C . GLY A 1 122 ? 32.667 -1.060 -24.470 1.00 49.69 122 GLY A C 1
ATOM 997 O O . GLY A 1 122 ? 33.626 -0.297 -24.536 1.00 49.69 122 GLY A O 1
ATOM 998 N N . GLY A 1 123 ? 32.466 -1.880 -23.440 1.00 53.25 123 GLY A N 1
ATOM 999 C CA . GLY A 1 123 ? 33.365 -2.037 -22.292 1.00 53.25 123 GLY A CA 1
ATOM 1000 C C . GLY A 1 123 ? 32.613 -2.547 -21.059 1.00 53.25 123 GLY A C 1
ATOM 1001 O O . GLY A 1 123 ? 31.398 -2.395 -20.986 1.00 53.25 123 GLY A O 1
ATOM 1002 N N . GLU A 1 124 ? 33.326 -3.141 -20.096 1.00 53.56 124 GLU A N 1
ATOM 1003 C CA . GLU A 1 124 ? 32.789 -3.852 -18.909 1.00 53.56 124 GLU A CA 1
ATOM 1004 C C . GLU A 1 124 ? 31.864 -3.025 -17.983 1.00 53.56 124 GLU A C 1
ATOM 1006 O O . GLU A 1 124 ? 31.241 -3.587 -17.088 1.00 53.56 124 GLU A O 1
ATOM 1011 N N . SER A 1 125 ? 31.704 -1.721 -18.232 1.00 57.09 125 SER A N 1
ATOM 1012 C CA . SER A 1 125 ? 30.778 -0.820 -17.526 1.00 57.09 125 SER A CA 1
ATOM 1013 C C . SER A 1 125 ? 29.869 -0.076 -18.512 1.00 57.09 125 SER A C 1
ATOM 1015 O O . SER A 1 125 ? 29.816 1.155 -18.532 1.00 57.09 125 SER A O 1
ATOM 1017 N N . GLY A 1 126 ? 29.205 -0.822 -19.395 1.00 59.22 126 GLY A N 1
ATOM 1018 C CA . GLY A 1 126 ? 28.251 -0.281 -20.360 1.00 59.22 126 GLY A CA 1
ATOM 1019 C C . GLY A 1 126 ? 26.965 0.184 -19.679 1.00 59.22 126 GLY A C 1
ATOM 1020 O O . GLY A 1 126 ? 26.373 -0.525 -18.871 1.00 59.22 126 GLY A O 1
ATOM 1021 N N . THR A 1 127 ? 26.512 1.385 -20.021 1.00 64.12 127 THR A N 1
ATOM 1022 C CA . THR A 1 127 ? 25.271 1.949 -19.489 1.00 64.12 127 THR A CA 1
ATOM 1023 C C . THR A 1 127 ? 24.074 1.436 -20.292 1.00 64.12 127 THR A C 1
ATOM 1025 O O . THR A 1 127 ? 23.980 1.712 -21.482 1.00 64.12 127 THR A O 1
ATOM 1028 N N . CYS A 1 128 ? 23.149 0.677 -19.698 1.00 67.62 128 CYS A N 1
ATOM 1029 C CA . CYS A 1 128 ? 21.979 0.179 -20.438 1.00 67.62 128 CYS A CA 1
ATOM 1030 C C . CYS A 1 128 ? 20.792 1.152 -20.371 1.00 67.62 128 CYS A C 1
ATOM 1032 O O . CYS A 1 128 ? 20.380 1.569 -19.288 1.00 67.62 128 CYS A O 1
ATOM 1034 N N . SER A 1 129 ? 20.199 1.451 -21.528 1.00 68.25 129 SER A N 1
ATOM 1035 C CA . SER A 1 129 ? 18.938 2.188 -21.661 1.00 68.25 129 SER A CA 1
ATOM 1036 C C . SER A 1 129 ? 17.790 1.233 -22.003 1.00 68.25 129 SER A C 1
ATOM 1038 O O . SER A 1 129 ? 17.971 0.256 -22.731 1.00 68.25 129 SER A O 1
ATOM 1040 N N . VAL A 1 130 ? 16.607 1.483 -21.437 1.00 74.56 130 VAL A N 1
ATOM 1041 C CA . VAL A 1 130 ? 15.411 0.654 -21.638 1.00 74.56 130 VAL A CA 1
ATOM 1042 C C . VAL A 1 130 ? 14.377 1.452 -22.418 1.00 74.56 130 VAL A C 1
ATOM 1044 O O . VAL A 1 130 ? 13.928 2.502 -21.961 1.00 74.56 130 VAL A O 1
ATOM 1047 N N . TYR A 1 131 ? 13.954 0.907 -23.553 1.00 77.12 131 TYR A N 1
ATOM 1048 C CA . TYR A 1 131 ? 12.883 1.446 -24.381 1.00 77.12 131 TYR A CA 1
ATOM 1049 C C . TYR A 1 131 ? 11.655 0.560 -24.278 1.00 77.12 131 TYR A C 1
ATOM 1051 O O . TYR A 1 131 ? 11.740 -0.635 -24.553 1.00 77.12 131 TYR A O 1
ATOM 1059 N N . ILE A 1 132 ? 10.515 1.133 -23.894 1.00 80.38 132 ILE A N 1
ATOM 1060 C CA . ILE A 1 132 ? 9.238 0.413 -23.837 1.00 80.38 132 ILE A CA 1
ATOM 1061 C C . ILE A 1 132 ? 8.306 0.985 -24.896 1.00 80.38 132 ILE A C 1
ATOM 1063 O O . ILE A 1 132 ? 7.930 2.156 -24.855 1.00 80.38 132 ILE A O 1
ATOM 1067 N N . ASP A 1 133 ? 7.873 0.129 -25.816 1.00 79.50 133 ASP A N 1
ATOM 1068 C CA . 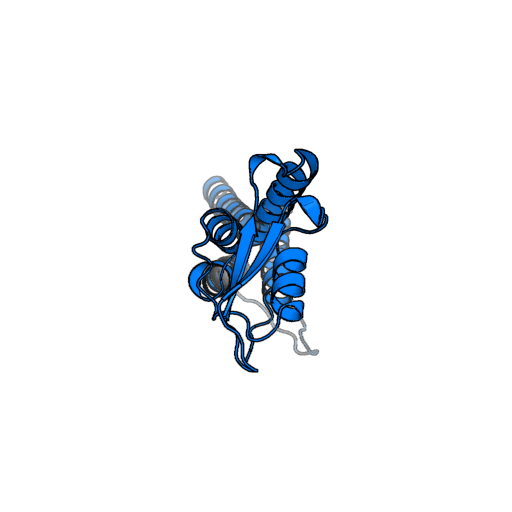ASP A 1 133 ? 6.892 0.499 -26.824 1.00 79.50 133 ASP A CA 1
ATOM 1069 C C . ASP A 1 133 ? 5.480 0.444 -26.223 1.00 79.50 133 ASP A C 1
ATOM 1071 O O . ASP A 1 133 ? 4.860 -0.616 -26.080 1.00 79.50 133 ASP A O 1
ATOM 1075 N N . SER A 1 134 ? 4.960 1.619 -25.862 1.00 76.38 134 SER A N 1
ATOM 1076 C CA . SER A 1 134 ? 3.634 1.764 -25.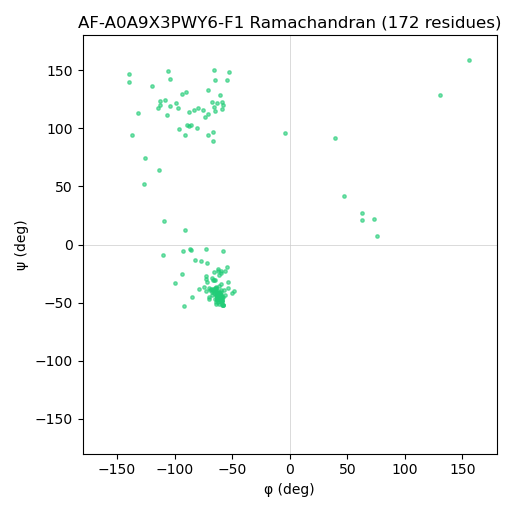252 1.00 76.38 134 SER A CA 1
ATOM 1077 C C . SER A 1 134 ? 2.481 1.237 -26.124 1.00 76.38 134 SER A C 1
ATOM 1079 O O . SER A 1 134 ? 1.439 0.839 -25.582 1.00 76.38 134 SER A O 1
ATOM 1081 N N . ALA A 1 135 ? 2.660 1.183 -27.452 1.00 76.69 135 ALA A N 1
ATOM 1082 C CA . ALA A 1 135 ? 1.657 0.688 -28.392 1.00 76.69 135 ALA A CA 1
ATOM 1083 C C . ALA A 1 135 ? 1.506 -0.838 -28.325 1.00 76.69 135 ALA A C 1
ATOM 1085 O O . ALA A 1 135 ? 0.420 -1.365 -28.565 1.00 76.69 135 ALA A O 1
ATOM 1086 N N . LYS A 1 136 ? 2.564 -1.550 -27.923 1.00 82.38 136 LYS A N 1
ATOM 1087 C CA . LYS A 1 136 ? 2.575 -3.015 -27.797 1.00 82.38 136 LYS A CA 1
ATOM 1088 C C . LYS A 1 136 ? 2.078 -3.524 -26.443 1.00 82.38 136 LYS A C 1
ATOM 1090 O O . LYS A 1 136 ? 1.955 -4.732 -26.239 1.00 82.38 136 LYS A O 1
ATOM 1095 N N . ILE A 1 137 ? 1.761 -2.632 -25.503 1.00 81.69 137 ILE A N 1
ATOM 1096 C CA . ILE A 1 137 ? 1.255 -3.024 -24.183 1.00 81.69 137 ILE A CA 1
ATOM 1097 C C . ILE A 1 137 ? -0.190 -3.511 -24.305 1.00 81.69 137 ILE A C 1
ATOM 1099 O O . ILE A 1 137 ? -1.116 -2.716 -24.484 1.00 81.69 137 ILE A O 1
ATOM 1103 N N . SER A 1 138 ? -0.388 -4.820 -24.128 1.00 85.62 138 SER A N 1
ATOM 1104 C CA . SER A 1 138 ? -1.713 -5.446 -24.114 1.00 85.62 138 SER A CA 1
ATOM 1105 C C . SER A 1 138 ? -2.651 -4.786 -23.098 1.00 85.62 138 SER A C 1
ATOM 1107 O O . SER A 1 138 ? -2.264 -4.487 -21.964 1.00 85.62 138 SER A O 1
ATOM 1109 N N . TRP A 1 139 ? -3.927 -4.640 -23.465 1.00 85.56 139 TRP A N 1
ATOM 1110 C CA . TRP A 1 139 ? -4.971 -4.109 -22.582 1.00 85.56 139 TRP A CA 1
ATOM 1111 C C . TRP A 1 139 ? -5.056 -4.865 -21.245 1.00 85.56 139 TRP A C 1
ATOM 1113 O O . TRP A 1 139 ? -5.314 -4.257 -20.207 1.00 85.56 139 TRP A O 1
ATOM 1123 N N . LYS A 1 140 ? -4.757 -6.174 -21.242 1.00 87.19 140 LYS A N 1
ATOM 1124 C CA . LYS A 1 140 ? -4.737 -7.001 -20.027 1.00 87.19 140 LYS A CA 1
ATOM 1125 C C . LYS A 1 140 ? -3.702 -6.493 -19.022 1.00 87.19 140 LYS A C 1
ATOM 1127 O O . LYS A 1 140 ? -4.007 -6.387 -17.838 1.00 87.19 140 LYS A O 1
ATOM 1132 N N . VAL A 1 141 ? -2.502 -6.139 -19.489 1.00 82.94 141 VAL A N 1
ATOM 1133 C CA . VAL A 1 141 ? -1.422 -5.606 -18.640 1.00 82.94 141 VAL A CA 1
ATOM 1134 C C . VAL A 1 141 ? -1.836 -4.267 -18.034 1.00 82.94 141 VAL A C 1
ATOM 1136 O O . VAL A 1 141 ? -1.569 -4.024 -16.860 1.00 82.94 141 VAL A O 1
ATOM 1139 N N . ARG A 1 142 ? -2.558 -3.427 -18.789 1.00 83.44 142 ARG A N 1
ATOM 1140 C CA . ARG A 1 142 ? -3.080 -2.141 -18.294 1.00 83.44 142 ARG A CA 1
ATOM 1141 C C . ARG A 1 142 ? -4.098 -2.328 -17.165 1.00 83.44 142 ARG A C 1
ATOM 1143 O O . ARG A 1 142 ? -4.006 -1.639 -16.153 1.00 83.44 142 ARG A O 1
ATOM 1150 N N . VAL A 1 143 ? -5.023 -3.281 -17.301 1.00 88.25 143 VAL A N 1
ATOM 1151 C CA . VAL A 1 143 ? -6.015 -3.587 -16.252 1.00 88.25 143 VAL A CA 1
ATOM 1152 C C . VAL A 1 143 ? -5.335 -4.128 -14.993 1.00 88.25 143 VAL A C 1
ATOM 1154 O O . VAL A 1 143 ? -5.593 -3.627 -13.902 1.00 88.25 143 VAL A O 1
ATOM 1157 N N . TRP A 1 144 ? -4.417 -5.089 -15.135 1.00 86.25 144 TRP A N 1
ATOM 1158 C CA . TRP A 1 144 ? -3.653 -5.631 -14.003 1.00 86.25 144 TRP A CA 1
ATOM 1159 C C . TRP A 1 144 ? -2.827 -4.558 -13.293 1.00 86.25 144 TRP A C 1
ATOM 1161 O O . TRP A 1 144 ? -2.858 -4.455 -12.071 1.00 86.25 144 TRP A O 1
ATOM 1171 N N . THR A 1 145 ? -2.171 -3.695 -14.067 1.00 83.56 145 THR A N 1
ATOM 1172 C CA . THR A 1 145 ? -1.449 -2.518 -13.569 1.00 83.56 145 THR A CA 1
ATOM 1173 C C . THR A 1 145 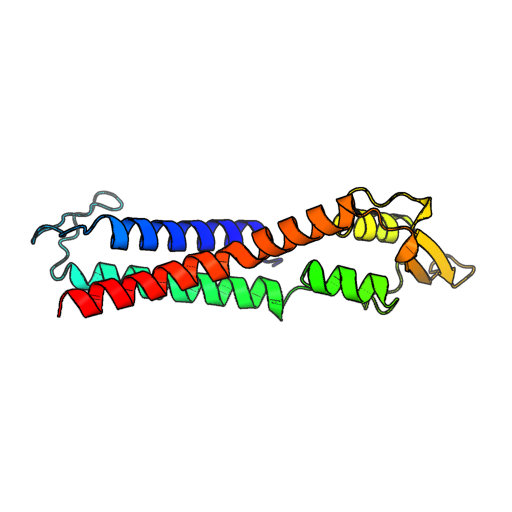? -2.364 -1.611 -12.743 1.00 83.56 145 THR A C 1
ATOM 1175 O O . THR A 1 145 ? -1.968 -1.143 -11.677 1.00 83.56 145 THR A O 1
ATOM 1178 N N . GLY A 1 146 ? -3.593 -1.376 -13.214 1.00 86.00 146 GLY A N 1
ATOM 1179 C CA . GLY A 1 146 ? -4.605 -0.604 -12.494 1.00 86.00 146 GLY A CA 1
ATOM 1180 C C . GLY A 1 146 ? -5.005 -1.242 -11.163 1.00 86.00 146 GLY A C 1
ATOM 1181 O O . GLY A 1 146 ? -5.021 -0.557 -10.143 1.00 86.00 146 GLY A O 1
ATOM 1182 N N . LEU A 1 147 ? -5.259 -2.553 -11.152 1.00 88.81 147 LEU A N 1
ATOM 1183 C CA . LEU A 1 147 ? -5.605 -3.297 -9.935 1.00 88.81 147 LEU A CA 1
ATOM 1184 C C . LEU A 1 147 ? -4.475 -3.280 -8.903 1.00 88.81 147 LEU A C 1
ATOM 1186 O O . LEU A 1 147 ? -4.726 -3.054 -7.723 1.00 88.81 147 LEU A O 1
ATOM 1190 N N . GLU A 1 148 ? -3.230 -3.455 -9.335 1.00 87.44 148 GLU A N 1
ATOM 1191 C CA . GLU A 1 148 ? -2.075 -3.376 -8.440 1.00 87.44 148 GLU A CA 1
ATOM 1192 C C . GLU A 1 148 ? -1.891 -1.974 -7.854 1.00 87.44 148 GLU A C 1
ATOM 1194 O O . GLU A 1 148 ? -1.548 -1.842 -6.682 1.00 87.44 148 GLU A O 1
ATOM 1199 N N . ASN A 1 149 ? -2.150 -0.918 -8.633 1.00 87.56 149 ASN A N 1
ATOM 1200 C CA . ASN A 1 149 ? -2.124 0.449 -8.110 1.00 87.56 149 ASN A CA 1
ATOM 1201 C C . ASN A 1 149 ? -3.231 0.665 -7.065 1.00 87.56 149 ASN A C 1
ATOM 1203 O O . ASN A 1 149 ? -3.002 1.340 -6.058 1.00 87.56 149 ASN A O 1
ATOM 1207 N N . LEU A 1 150 ? -4.411 0.076 -7.283 1.00 89.75 150 LEU A N 1
ATOM 1208 C CA . LEU A 1 150 ? -5.515 0.126 -6.329 1.00 89.75 150 LEU A CA 1
ATOM 1209 C C . LEU A 1 150 ? -5.129 -0.591 -5.030 1.00 89.75 150 LEU A C 1
ATOM 1211 O O . LEU A 1 150 ? -5.180 0.040 -3.976 1.00 89.75 150 LEU A O 1
ATOM 1215 N N . ASP A 1 151 ? -4.640 -1.833 -5.104 1.00 90.31 151 ASP A N 1
ATOM 1216 C CA . ASP A 1 151 ? -4.143 -2.599 -3.947 1.00 90.31 151 ASP A CA 1
ATOM 1217 C C . ASP A 1 151 ? -3.009 -1.867 -3.209 1.00 90.31 151 ASP A C 1
ATOM 1219 O O . ASP A 1 151 ? -2.960 -1.823 -1.980 1.00 90.31 151 ASP A O 1
ATOM 1223 N N . TYR A 1 152 ? -2.114 -1.213 -3.952 1.00 89.00 152 TYR A N 1
ATOM 1224 C CA . TYR A 1 152 ? -1.048 -0.399 -3.378 1.00 89.00 152 TYR A CA 1
ATOM 1225 C C . TYR A 1 152 ? -1.590 0.809 -2.603 1.00 89.00 152 TYR A C 1
ATOM 1227 O O . TYR A 1 152 ? -1.099 1.141 -1.530 1.00 89.00 152 TYR A O 1
ATOM 1235 N N . SER A 1 153 ? -2.632 1.467 -3.105 1.00 93.88 153 SER A N 1
ATOM 1236 C CA . SER A 1 153 ? -3.258 2.601 -2.413 1.00 93.88 153 SER A CA 1
ATOM 1237 C C . SER A 1 153 ? -4.260 2.194 -1.324 1.00 93.88 153 SER A C 1
ATOM 1239 O O . SER A 1 153 ? -4.623 3.029 -0.494 1.00 93.88 153 SER A O 1
ATOM 1241 N N . ALA A 1 154 ? -4.678 0.923 -1.279 1.00 95.31 154 ALA A N 1
ATOM 1242 C CA . ALA A 1 154 ? -5.725 0.417 -0.393 1.00 95.31 154 ALA A CA 1
ATOM 1243 C C . ALA A 1 154 ? -5.559 0.803 1.088 1.00 95.31 154 ALA A C 1
ATOM 1245 O O . ALA A 1 154 ? -6.554 1.206 1.688 1.00 95.31 154 ALA A O 1
ATOM 1246 N N . PRO A 1 155 ? -4.356 0.780 1.703 1.00 95.88 155 PRO A N 1
ATOM 1247 C CA . PRO A 1 155 ? -4.219 1.171 3.105 1.00 95.88 155 PRO A CA 1
ATOM 1248 C C . PRO A 1 155 ? -4.652 2.612 3.381 1.00 95.88 155 PRO A C 1
ATOM 1250 O O . PRO A 1 155 ? -5.195 2.885 4.447 1.00 95.88 155 PRO A O 1
ATOM 1253 N N . ILE A 1 156 ? -4.439 3.530 2.434 1.00 95.50 156 ILE A N 1
ATOM 1254 C CA . ILE A 1 156 ? -4.837 4.934 2.581 1.00 95.50 156 ILE A CA 1
ATOM 1255 C C . ILE A 1 156 ? -6.359 5.042 2.526 1.00 95.50 156 ILE A C 1
ATOM 1257 O O . ILE A 1 156 ? -6.954 5.661 3.403 1.00 95.50 156 ILE A O 1
ATOM 1261 N N . TRP A 1 157 ? -6.989 4.389 1.546 1.00 96.25 157 TRP A N 1
ATOM 1262 C CA . TRP A 1 157 ? -8.445 4.397 1.394 1.00 96.25 157 TRP A CA 1
ATOM 1263 C C . TRP A 1 157 ? -9.153 3.752 2.582 1.00 96.25 157 TRP A C 1
ATOM 1265 O O . TRP A 1 157 ? -10.068 4.348 3.140 1.00 96.25 157 TRP A O 1
ATOM 1275 N N . VAL A 1 158 ? -8.695 2.575 3.016 1.00 97.00 158 VAL A N 1
ATOM 1276 C CA . VAL A 1 158 ? -9.289 1.843 4.142 1.00 97.00 158 VAL A CA 1
ATOM 1277 C C . VAL A 1 158 ? -9.195 2.656 5.431 1.00 97.00 158 VAL A C 1
ATOM 1279 O O . VAL A 1 158 ? -10.197 2.805 6.123 1.00 97.00 158 VAL A O 1
ATOM 1282 N N . ASN A 1 159 ? -8.032 3.239 5.744 1.00 97.38 159 ASN A N 1
ATOM 1283 C CA . ASN A 1 159 ? -7.909 4.088 6.933 1.00 97.38 159 ASN A CA 1
ATOM 1284 C C . ASN A 1 159 ? -8.704 5.394 6.788 1.00 97.38 159 ASN A C 1
ATOM 1286 O O . ASN A 1 159 ? -9.343 5.814 7.745 1.00 97.38 159 ASN A O 1
ATOM 1290 N N . GLY A 1 160 ? -8.730 6.011 5.603 1.00 97.56 160 GLY A N 1
ATOM 1291 C CA . GLY A 1 160 ? -9.540 7.203 5.340 1.00 97.56 160 GLY A CA 1
ATOM 1292 C C . GLY A 1 160 ? -11.035 6.958 5.563 1.00 97.56 160 GLY A C 1
ATOM 1293 O O . GLY A 1 160 ? -11.691 7.742 6.246 1.00 97.56 160 GLY A O 1
ATOM 1294 N N . MET A 1 161 ? -11.557 5.833 5.068 1.00 97.31 161 MET A N 1
ATOM 1295 C CA . MET A 1 161 ? -12.933 5.400 5.326 1.00 97.31 161 MET A CA 1
ATOM 1296 C C . MET A 1 161 ? -13.172 5.126 6.812 1.00 97.31 161 MET A C 1
ATOM 1298 O O . MET A 1 161 ? -14.179 5.575 7.351 1.00 97.31 161 MET A O 1
ATOM 1302 N N . ALA A 1 162 ? -12.243 4.442 7.486 1.00 96.56 162 ALA A N 1
ATOM 1303 C CA . ALA A 1 162 ? -12.340 4.147 8.914 1.00 96.56 162 ALA A CA 1
ATOM 1304 C C . ALA A 1 162 ? -12.438 5.424 9.766 1.00 96.56 162 ALA A C 1
ATOM 1306 O O . ALA A 1 162 ? -13.302 5.537 10.634 1.00 96.56 162 ALA A O 1
ATOM 1307 N N . ILE A 1 163 ? -11.584 6.408 9.471 1.00 97.19 163 ILE A N 1
ATOM 1308 C CA . ILE A 1 163 ? -11.569 7.727 10.111 1.00 97.19 163 ILE A CA 1
ATOM 1309 C C . ILE A 1 163 ? -12.879 8.473 9.834 1.00 97.19 163 ILE A C 1
ATOM 1311 O O . ILE A 1 163 ? -13.484 9.021 10.752 1.00 97.19 163 ILE A O 1
ATOM 1315 N N . MET A 1 164 ? -13.350 8.480 8.585 1.00 97.38 164 MET A N 1
ATOM 1316 C CA . MET A 1 164 ? -14.608 9.136 8.225 1.00 97.38 164 MET A CA 1
ATOM 1317 C C . MET A 1 164 ? -15.797 8.512 8.966 1.00 97.38 164 MET A C 1
ATOM 1319 O O . MET A 1 164 ? -16.591 9.235 9.564 1.00 97.38 164 MET A O 1
ATOM 1323 N N . MET A 1 165 ? -15.893 7.180 8.986 1.00 95.50 165 MET A N 1
ATOM 1324 C CA . MET A 1 165 ? -16.934 6.452 9.718 1.00 95.50 165 MET A CA 1
ATOM 1325 C C . MET A 1 165 ? -16.897 6.751 11.217 1.00 95.50 165 MET A C 1
ATOM 1327 O O . MET A 1 165 ? -17.951 6.927 11.820 1.00 95.50 165 MET A O 1
ATOM 1331 N N . PHE A 1 166 ? -15.703 6.862 11.804 1.00 95.00 166 PHE A N 1
ATOM 1332 C CA . PHE A 1 166 ? -15.531 7.244 13.204 1.00 95.00 166 PHE A CA 1
ATOM 1333 C C . PHE A 1 166 ? -16.131 8.621 13.515 1.00 95.00 166 PHE A C 1
ATOM 1335 O O . PHE A 1 166 ? -16.839 8.788 14.506 1.00 95.00 166 PHE A O 1
ATOM 1342 N N . PHE A 1 167 ? -15.881 9.621 12.666 1.00 95.69 167 PHE A N 1
ATOM 1343 C CA . PHE A 1 167 ? -16.453 10.953 12.872 1.00 95.69 167 PHE A CA 1
ATOM 1344 C C . PHE A 1 167 ? -17.965 10.980 12.645 1.00 95.69 167 PHE A C 1
ATOM 1346 O O . PHE A 1 167 ? -18.677 11.624 13.414 1.00 95.69 167 PHE A O 1
ATOM 1353 N N . VAL A 1 168 ? -18.467 10.254 11.642 1.00 95.06 168 VAL A N 1
ATOM 1354 C CA . VAL A 1 168 ? -19.910 10.142 11.380 1.00 95.06 168 VAL A CA 1
ATOM 1355 C C . VAL A 1 168 ? -20.631 9.489 12.559 1.00 95.06 168 VAL A C 1
ATOM 1357 O O . VAL A 1 168 ? -21.640 10.020 13.015 1.00 95.06 168 VAL A O 1
ATOM 1360 N N . SER A 1 169 ? -20.097 8.390 13.103 1.00 91.50 169 SER A N 1
ATOM 1361 C CA . SER A 1 169 ? -20.705 7.716 14.255 1.00 91.50 169 SER A CA 1
ATOM 1362 C C . SER A 1 169 ? -20.663 8.572 15.521 1.00 91.50 169 SER A C 1
ATOM 1364 O O . SER A 1 169 ? -21.559 8.492 16.359 1.00 91.50 169 SER A O 1
ATOM 1366 N N . ARG A 1 170 ? -19.650 9.430 15.681 1.00 91.00 170 ARG A N 1
ATOM 1367 C CA . ARG A 1 170 ? -19.598 10.386 16.793 1.00 9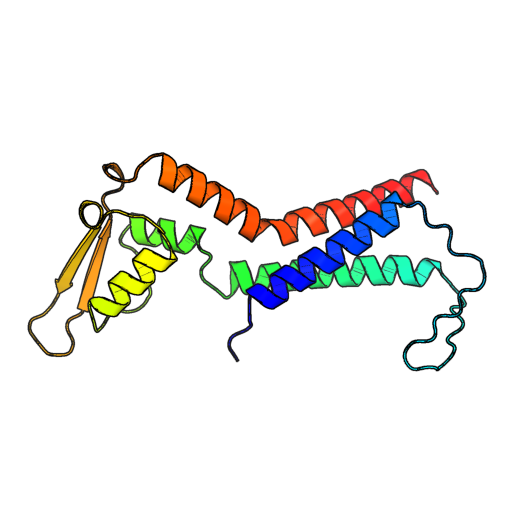1.00 170 ARG A CA 1
ATOM 1368 C C . ARG A 1 170 ? -20.588 11.529 16.631 1.00 91.00 170 ARG A C 1
ATOM 1370 O O . ARG A 1 170 ? -21.233 11.880 17.612 1.00 91.00 170 ARG A O 1
ATOM 1377 N N . ALA A 1 171 ? -20.751 12.052 15.419 1.00 92.75 171 ALA A N 1
ATOM 1378 C CA . ALA A 1 171 ? -21.723 13.101 15.131 1.00 92.75 171 ALA A CA 1
ATOM 1379 C C . ALA A 1 171 ? -23.177 12.632 15.308 1.00 92.75 171 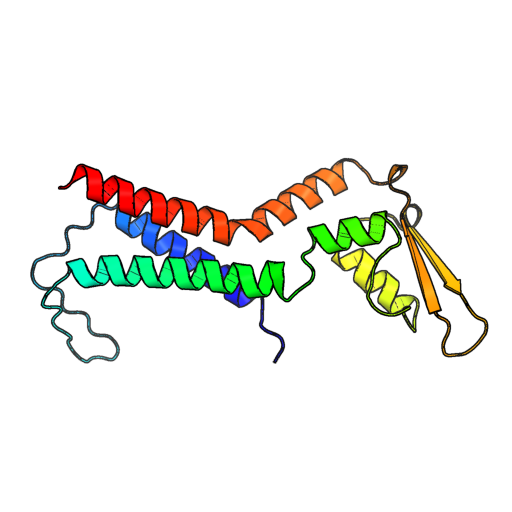ALA A C 1
ATOM 1381 O O . ALA A 1 171 ? -24.020 13.430 15.689 1.00 92.75 171 ALA A O 1
ATOM 1382 N N . SER A 1 172 ? -23.480 11.351 15.073 1.00 90.38 172 SER A N 1
ATOM 1383 C CA . SER A 1 172 ? -24.828 10.807 15.295 1.00 90.38 172 SER A CA 1
ATOM 1384 C C . SER A 1 172 ? -25.173 10.543 16.766 1.00 90.38 172 SER A C 1
ATOM 1386 O O . SER A 1 172 ? -26.330 10.275 17.068 1.00 90.38 172 SER A O 1
ATOM 1388 N N . ASN A 1 173 ? -24.178 10.547 17.659 1.00 82.56 173 ASN A N 1
ATOM 1389 C CA . ASN A 1 173 ? -24.317 10.144 19.065 1.00 82.56 173 ASN A CA 1
ATOM 1390 C C . ASN A 1 173 ? -24.211 11.295 20.074 1.00 82.56 173 ASN A C 1
ATOM 1392 O O . ASN A 1 173 ? -24.404 11.056 21.267 1.00 82.56 173 ASN A O 1
ATOM 1396 N N . GLY A 1 174 ? -23.825 12.489 19.624 1.00 74.31 174 GLY A N 1
ATOM 1397 C CA . GLY A 1 174 ? -23.759 13.703 20.441 1.00 74.31 174 GLY A CA 1
ATOM 1398 C C . GLY A 1 174 ? -24.961 14.585 20.179 1.00 74.31 174 GLY A C 1
ATOM 1399 O O . GLY A 1 174 ? -25.520 15.092 21.173 1.00 74.31 174 GLY A O 1
#

=== Feature glossary ===
Each block in this record encodes a different view of the same protein. In brief:

Predicted aligned error. PAE(i, j) answers: if I align the predicted and true structures on residue i, how far off (in Å) do I expect residue j to be? A block-diagonal PAE matrix with low values on the blocks and high values off-diagonal is the signature of a multi-domain protein with confidently predicted domains but uncertain inter-domain orientation.

Contact-map, Ramachandran, and PAE plots. Plot images: a contact map (which residues are close in 3D, as an N×N binary image), a Ramachandran scatter (backbone torsion angles, revealing secondary-structure composition at a glance), and — for AlphaFold structures — a PAE heatmap (pairwise prediction confidence).

Backbone torsions (φ/ψ). φ (phi) and ψ (psi) are the two rotatable backbone dihedrals per residue: φ is the C(i-1)–N–Cα–C torsion, ψ is the N–Cα–C–N(i+1) torsion, both in degrees on (−180°, 180°]. α-helical residues cluster near (−60°, −45°); β-strand residues near (−120°, +130°). A Ramachandran plot is simply a scatter of (φ, ψ) for every residue.

Foldseek 3Di. A 3Di character summarizes, for each residue, the relative orientation of the Cα frame of its nearest spatial neighbor. Because it encodes fold topology rather than chemistry, 3Di alignments detect remote structural similarity that sequence alignment misses.

Radius of gyration, Cα contacts, bounding box. Three whole-structure scalars: the radius of gyration (RMS distance of Cα from centroid, in Å), the count of Cα–Cα contacts (pairs closer than 8 Å and separated by more than four residues in sequence — i.e. tertiary, not local, contacts), and the bounding-box dimensions. Together they distinguish compact globular folds from extended fibres or disordered chains.

Sequence. Sequence gives the chain of amino acids in standard one-letter code (A=alanine, C=cysteine, …, Y=tyrosine), read N→C. It is the only feature that is directly encoded by the gene; all structural features are derived from the folded form of this sequence.

mmCIF coordinates. Atomic coordinates in PDBx/mmCIF format — the same representation the Protein Data Bank distributes. Each line of the _atom_site loop places one backbone atom in Cartesian space (units: ångströms, origin: arbitrary).

Secondary structure (3-state, P-SEA). Three-state secondary structure (P-SEA) collapses the eight DSSP classes into helix (a), strand (b), and coil (c). P-SEA assigns these from Cα geometry alone — distances and angles — without requiring backbone oxygens, so it works on any Cα trace.

InterPro / GO / CATH / organism. Functional annotations link the protein to curated databases. InterPro entries identify conserved domains and families by matching the sequence against member-database signatures (Pfam, PROSITE, CDD, …). Gene Ontology (GO) terms describe molecular function, biological process, and cellular component in a controlled vocabulary. CATH places the structure in a hierarchical fold classification (Class/Architecture/Topology/Homologous-superfamily). The organism is the source species.

B-factor. B-factor (Debye–Waller factor) reflects atomic displacement in the crystal lattice. It is an experimental observable (units Å²), not a prediction; low values mean the atom is pinned down, high values mean it moves or is heterogeneous across the crystal.

Rendered structure images. Structure images are PyMOL renders from six orthogonal camera directions. Cartoon representation draws helices as coils and strands as arrows; sticks shows the backbone as bonds; surface shows the solvent-excluded envelope. Rainbow coloring maps sequence position to hue (blue→red, N→C); chain coloring assigns a distinct color per polypeptide.

Solvent-accessible surface area. Solvent-accessible surface area (SASA) is the area in Å² traced out by the centre of a 1.4 Å probe sphere (a water molecule) rolled over the protein's van der Waals surface (Shrake–Rupley / Lee–Richards construction). Buried residues have near-zero SASA; fully exposed residues can exceed 200 Å². The total SASA scales roughly with the number of surface residues.

Secondary structure (8-state, DSSP). The SS8 string is DSSP's per-residue secondary-structure call. α-helix (H) means an i→i+4 H-bond ladder; β-strand (E) means the residue participates in a β-sheet; 3₁₀ (G) and π (I) are tighter and wider helices; T/S are turns/bends; '-' is loop.

pLDDT. For AlphaFold models, the B-factor field carries pLDDT — the model's own estimate of local accuracy on a 0–100 scale. Regions with pLDDT<50 should be treated as essentially unmodeled; they often correspond to intrinsically disordered segments.

Nearest PDB structures. Nearest PDB neighbors are the top structural matches found by Foldseek when searching this structure against the entire Protein Data Bank. Each hit reports a TM-score (0 to 1; >0.5 almost always implies the same fold) and an E-value. These are *structural* homologs — they may share no detectable sequence similarity.